Protein AF-A0A0F9FAC3-F1 (afdb_monomer)

Sequence (183 aa):
MSLHQIDKPYGNYKLRELEEFLVFSILDTACPYNMVCKAFDELKANDMTTRKGIKRFKAKEITARLRWAGYRFPTQQAERIKAFGDNPINLRIATREQLVDEVKGIGMKLASFFLRNTRGEEYAVLDVHTLRWLQEQHKFPKKVWRKMSYYDREKQFAMDAEFLGKSVMELDLQIWNDRRVGN

Nearest PDB structures (foldseek):
  1orp-assembly1_A  TM=7.790E-01  e=4.796E-04  Geobacillus stearothermophilus
  8fay-assembly2_D  TM=8.027E-01  e=1.627E-02  Homo sapiens
  3n5n-assembly1_X  TM=6.640E-01  e=7.673E-03  Homo sapiens
  7ef9-assembly1_A  TM=7.999E-01  e=8.042E-02  Mus musculus
  3n5n-assembly2_Y  TM=6.969E-01  e=3.618E-02  Homo sapiens

InterPro domains:
  IPR011257 DNA glycosylase [SSF48150] (9-143)
  IPR012092 8-oxoguanine DNA glycosylase/AP lyase Ogg [PF22175] (22-159)
  IPR023170 Helix-hairpin-helix, base-excision DNA repair, C-terminal [G3DSA:1.10.1670.10] (122-178)

Solvent-accessible surface area (backbone atoms only — not comparable to full-atom values): 10223 Å² total; per-residue (Å²): 135,81,77,54,80,83,71,48,71,50,89,81,69,51,73,66,53,50,38,34,45,50,48,45,43,55,50,66,58,101,54,60,69,71,44,36,51,45,28,45,51,53,34,47,79,66,47,49,34,34,43,78,37,25,64,78,53,57,44,70,57,49,18,50,51,22,47,73,44,66,35,92,58,24,62,68,47,17,50,29,51,44,52,51,28,75,53,85,76,55,83,91,73,58,49,57,63,53,38,34,75,70,38,68,82,33,43,69,42,40,25,24,44,49,42,26,42,59,68,70,45,82,42,55,55,66,44,78,52,50,48,49,48,54,46,63,75,67,61,56,54,71,73,58,58,72,68,52,53,70,65,57,50,40,52,52,49,44,53,53,16,53,76,69,75,39,52,37,59,57,45,49,53,48,47,44,66,71,56,59,73,87,116

Foldseek 3Di:
DDDDPLLAQDPDDDPLSLLLLLLLLLLPPPDQRVLSNLLSVLCVVQQLRHLVSVQVDDLVVQLVSSVVSVRDPSSQSSVQSNQSSPQPDDSVDQDLVNCCVRRPRDDNLSSLSSCCRHPVDQWANDDPQLLVVLCVVVVDDPVVSVPDDPVNSRVSLCVVCVVVVHGSVRVRVVSCVVPSPPD

Organism: NCBI:txid412755

Secondary structure (DSSP, 8-state):
-PPPGGGS--SS--HHHHHHHHHHHHH-SSS-HHHHHHHHHHHHHTT-SSHHHHHTS-HHHHHHHHHHTT-SSHHHHHHHHHHHHH----TTT--HHHHHHHSTT--HHHHHHHHHHHH--------HHHHHHHHHHH---HHHHHH--HHHHHHHHHHHHHHTT--HHHHHHHHHHHHSTT-

Structure (mmCIF, N/CA/C/O backbone):
data_AF-A0A0F9FAC3-F1
#
_entry.id   AF-A0A0F9FAC3-F1
#
loop_
_atom_site.group_PDB
_atom_site.id
_atom_site.type_symbol
_atom_site.label_atom_id
_atom_site.label_alt_id
_atom_site.label_comp_id
_atom_site.label_asym_id
_atom_site.label_entity_id
_atom_site.label_seq_id
_atom_site.pdbx_PDB_ins_code
_atom_site.Cartn_x
_atom_site.Cartn_y
_atom_site.Cartn_z
_atom_site.occupancy
_atom_site.B_iso_or_equiv
_atom_site.auth_seq_id
_atom_site.auth_comp_id
_atom_site.auth_asym_id
_atom_site.auth_atom_id
_atom_site.pdbx_PDB_model_num
ATOM 1 N N . MET A 1 1 ? -18.439 2.685 -8.491 1.00 56.00 1 MET A N 1
ATOM 2 C CA . MET A 1 1 ? -17.244 2.161 -9.195 1.00 56.00 1 MET A CA 1
ATOM 3 C C . MET A 1 1 ? -16.799 0.878 -8.508 1.00 56.00 1 MET A C 1
ATOM 5 O O . MET A 1 1 ? -16.633 0.897 -7.289 1.00 56.00 1 MET A O 1
ATOM 9 N N . SER A 1 2 ? -16.683 -0.228 -9.243 1.00 78.81 2 SER A N 1
ATOM 10 C CA . SER A 1 2 ? -16.200 -1.510 -8.711 1.00 78.81 2 SER A CA 1
ATOM 11 C C . SER A 1 2 ? -14.716 -1.437 -8.342 1.00 78.81 2 SER A C 1
ATOM 13 O O . SER A 1 2 ? -13.990 -0.618 -8.906 1.00 78.81 2 SER A O 1
ATOM 15 N N . LEU A 1 3 ? -14.266 -2.296 -7.423 1.00 84.12 3 LEU A N 1
ATOM 16 C CA . LEU A 1 3 ? -12.838 -2.474 -7.145 1.00 84.12 3 LEU A CA 1
ATOM 17 C C . LEU A 1 3 ? -12.093 -2.922 -8.408 1.00 84.12 3 LEU A C 1
ATOM 19 O O . LEU A 1 3 ? -12.645 -3.651 -9.245 1.00 84.12 3 LEU A O 1
ATOM 23 N N . HIS A 1 4 ? -10.841 -2.483 -8.526 1.00 89.50 4 HIS A N 1
ATOM 24 C CA . HIS A 1 4 ? -9.930 -2.936 -9.564 1.00 89.50 4 HIS A CA 1
ATOM 25 C C . HIS A 1 4 ? -9.724 -4.447 -9.469 1.00 89.50 4 HIS A C 1
ATOM 27 O O . HIS A 1 4 ? -9.771 -5.016 -8.382 1.00 89.50 4 HIS A O 1
ATOM 33 N N . GLN A 1 5 ? -9.464 -5.110 -10.598 1.00 87.62 5 GLN A N 1
ATOM 34 C CA . GLN A 1 5 ? -9.321 -6.563 -10.606 1.00 87.62 5 GLN A CA 1
ATOM 35 C C . GLN A 1 5 ? -8.197 -7.028 -9.672 1.00 87.62 5 GLN A C 1
ATOM 37 O O . GLN A 1 5 ? -8.385 -8.023 -8.9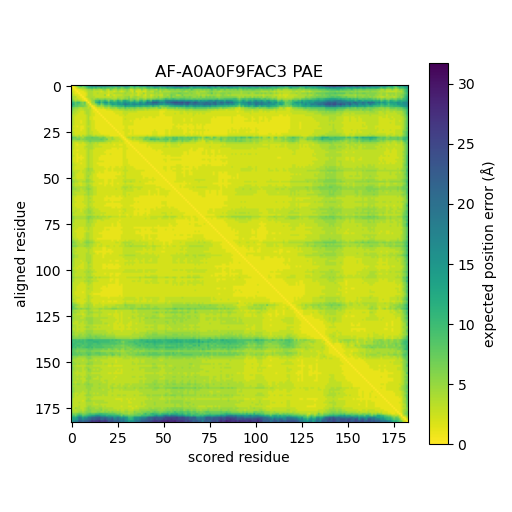97 1.00 87.62 5 GLN A O 1
ATOM 42 N N . ILE A 1 6 ? -7.075 -6.307 -9.574 1.00 88.06 6 ILE A N 1
ATOM 43 C CA . ILE A 1 6 ? -5.982 -6.685 -8.655 1.00 88.06 6 ILE A CA 1
ATOM 44 C C . ILE A 1 6 ? -6.381 -6.585 -7.176 1.00 88.06 6 ILE A C 1
ATOM 46 O O . ILE A 1 6 ? -5.873 -7.343 -6.364 1.00 88.06 6 ILE A O 1
ATOM 50 N N . ASP A 1 7 ? -7.297 -5.671 -6.851 1.00 85.69 7 ASP A N 1
ATOM 51 C CA . ASP A 1 7 ? -7.672 -5.269 -5.492 1.00 85.69 7 ASP A CA 1
ATOM 52 C C . ASP A 1 7 ? -8.863 -6.069 -4.942 1.00 85.69 7 ASP A C 1
ATOM 54 O O . ASP A 1 7 ? -9.240 -5.967 -3.777 1.00 85.69 7 ASP A O 1
ATOM 58 N N . LYS A 1 8 ? -9.470 -6.909 -5.780 1.00 81.94 8 LYS A N 1
ATOM 59 C CA . LYS A 1 8 ? -10.457 -7.874 -5.309 1.00 81.94 8 LYS A CA 1
ATOM 60 C C . LYS A 1 8 ? -9.722 -8.968 -4.524 1.00 81.94 8 LYS A C 1
ATOM 62 O O . LYS A 1 8 ? -8.778 -9.537 -5.069 1.00 81.94 8 LYS A O 1
ATOM 67 N N . PRO A 1 9 ? -10.139 -9.277 -3.287 1.00 68.94 9 PRO A N 1
ATOM 68 C CA . PRO A 1 9 ? -9.535 -10.345 -2.500 1.00 68.94 9 PRO A CA 1
ATOM 69 C C . PRO A 1 9 ? -9.784 -11.685 -3.203 1.00 68.94 9 PRO A C 1
ATOM 71 O O . PRO A 1 9 ? -10.917 -12.162 -3.268 1.00 68.94 9 PRO A O 1
ATOM 74 N N . TYR A 1 10 ? -8.737 -12.284 -3.768 1.00 62.81 10 TYR A N 1
ATOM 75 C CA . TYR A 1 10 ? -8.806 -13.625 -4.344 1.00 62.81 10 TYR A CA 1
ATOM 76 C C . TYR A 1 10 ? -8.084 -14.623 -3.440 1.00 62.81 10 TYR A C 1
ATOM 78 O O . TYR A 1 10 ? -6.946 -14.420 -3.043 1.00 62.81 10 TYR A O 1
ATOM 86 N N . GLY A 1 11 ? -8.715 -15.748 -3.118 1.00 67.00 11 GLY A N 1
ATOM 87 C CA . GLY A 1 11 ? -7.988 -16.853 -2.492 1.00 67.00 11 GLY A CA 1
ATOM 88 C C . GLY A 1 11 ? -6.953 -17.435 -3.465 1.00 67.00 11 GLY A C 1
ATOM 89 O O . GLY A 1 11 ? -7.251 -17.602 -4.645 1.00 67.00 11 GLY A O 1
ATOM 90 N N . ASN A 1 12 ? -5.766 -17.792 -2.959 1.00 76.25 12 ASN A N 1
ATOM 91 C CA . ASN A 1 12 ? -4.664 -18.470 -3.670 1.00 76.25 12 ASN A CA 1
ATOM 92 C C . ASN A 1 12 ? -3.869 -17.644 -4.705 1.00 76.25 12 ASN A C 1
ATOM 94 O O . ASN A 1 12 ? -3.704 -18.058 -5.854 1.00 76.25 12 ASN A O 1
ATOM 98 N N . TYR A 1 13 ? -3.256 -16.538 -4.271 1.00 87.56 13 TYR A N 1
ATOM 99 C CA . TYR A 1 13 ? -2.311 -15.778 -5.098 1.00 87.56 13 TYR A CA 1
ATOM 100 C C . TYR A 1 13 ? -1.050 -16.590 -5.481 1.00 87.56 13 TYR A C 1
ATOM 102 O O . TYR A 1 13 ? -0.298 -17.125 -4.645 1.00 87.56 13 TYR A O 1
ATOM 110 N N . LYS A 1 14 ? -0.745 -16.623 -6.781 1.00 93.00 14 LYS A N 1
ATOM 111 C CA . LYS A 1 14 ? 0.564 -17.024 -7.317 1.00 93.00 14 LYS A CA 1
ATOM 112 C C . LYS A 1 14 ? 1.605 -15.960 -6.970 1.00 93.00 14 LYS A C 1
ATOM 114 O O . LYS A 1 14 ? 1.280 -14.793 -6.783 1.00 93.00 14 LYS A O 1
ATOM 119 N N . LEU A 1 15 ? 2.888 -16.337 -6.954 1.00 94.31 15 LEU A N 1
ATOM 120 C CA . LEU A 1 15 ? 3.975 -15.401 -6.630 1.00 94.31 15 LEU A CA 1
ATOM 121 C C . LEU A 1 15 ? 3.944 -14.149 -7.518 1.00 94.31 15 LEU A C 1
ATOM 123 O O . LEU A 1 15 ? 4.085 -13.043 -7.016 1.00 94.31 15 LEU A O 1
ATOM 127 N N . ARG A 1 16 ? 3.686 -14.321 -8.819 1.00 95.25 16 ARG A N 1
ATOM 128 C CA . ARG A 1 16 ? 3.516 -13.205 -9.755 1.00 95.25 16 ARG A CA 1
ATOM 129 C C . ARG A 1 16 ? 2.432 -12.225 -9.299 1.00 95.25 16 ARG A C 1
ATOM 131 O O . ARG A 1 16 ? 2.635 -11.023 -9.372 1.00 95.25 16 ARG A O 1
ATOM 138 N N . GLU A 1 17 ? 1.296 -12.738 -8.847 1.00 95.12 17 GLU A N 1
ATOM 139 C CA . GLU A 1 17 ? 0.159 -11.915 -8.433 1.00 95.12 17 GLU A CA 1
ATOM 140 C C . GLU A 1 17 ? 0.448 -11.212 -7.100 1.00 95.12 17 GLU A C 1
ATOM 142 O O . GLU A 1 17 ? 0.035 -10.074 -6.925 1.00 95.12 17 GLU A O 1
ATOM 147 N N . LEU A 1 18 ? 1.229 -11.831 -6.202 1.00 96.50 18 LEU A N 1
ATOM 148 C CA . LEU A 1 18 ? 1.740 -11.171 -4.993 1.00 96.50 18 LEU A CA 1
ATOM 149 C C . LEU A 1 18 ? 2.700 -10.022 -5.327 1.00 96.50 18 LEU A C 1
ATOM 151 O O . LEU A 1 18 ? 2.604 -8.955 -4.730 1.00 96.50 18 LEU A O 1
ATOM 155 N N . GLU A 1 19 ? 3.624 -10.215 -6.273 1.00 97.88 19 GLU A N 1
ATOM 156 C CA . GLU A 1 19 ? 4.528 -9.143 -6.716 1.00 97.88 19 GLU A CA 1
ATOM 157 C C . GLU A 1 19 ? 3.746 -7.984 -7.344 1.00 97.88 19 GLU A C 1
ATOM 159 O O . GLU A 1 19 ? 3.970 -6.825 -6.996 1.00 97.88 19 GLU A O 1
ATOM 164 N N . GLU A 1 20 ? 2.784 -8.307 -8.212 1.00 97.62 20 GLU A N 1
ATOM 165 C CA . GLU A 1 20 ? 1.885 -7.330 -8.821 1.00 97.62 20 GLU A CA 1
ATOM 166 C C . GLU A 1 20 ? 1.083 -6.571 -7.752 1.00 97.62 20 GLU A C 1
ATOM 168 O O . GLU A 1 20 ? 1.040 -5.340 -7.775 1.00 97.62 20 GLU A O 1
ATOM 173 N N . PHE A 1 21 ? 0.508 -7.274 -6.773 1.00 97.25 21 PHE A N 1
ATOM 174 C CA . PHE A 1 21 ? -0.234 -6.646 -5.681 1.00 97.25 21 PHE A CA 1
ATOM 175 C C . PHE A 1 21 ? 0.668 -5.756 -4.819 1.00 97.25 21 PHE A C 1
ATOM 177 O O . PHE A 1 21 ? 0.264 -4.660 -4.447 1.00 97.25 21 PHE A O 1
ATOM 184 N N . LEU A 1 22 ? 1.915 -6.154 -4.543 1.00 97.81 22 LEU A N 1
ATOM 185 C CA . LEU A 1 22 ? 2.826 -5.306 -3.773 1.00 97.81 22 LEU A CA 1
ATOM 18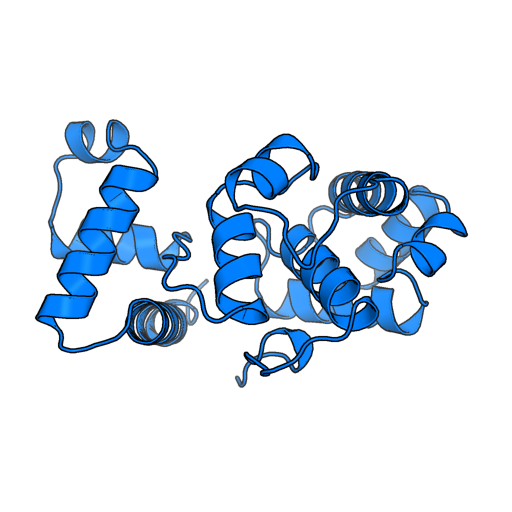6 C C . LEU A 1 22 ? 3.184 -4.019 -4.529 1.00 97.81 22 LEU A C 1
ATOM 188 O O . LEU A 1 22 ? 3.242 -2.952 -3.921 1.00 97.81 22 LEU A O 1
ATOM 192 N N . VAL A 1 23 ? 3.370 -4.084 -5.852 1.00 98.06 23 VAL A N 1
ATOM 193 C CA . VAL A 1 23 ? 3.553 -2.880 -6.680 1.00 98.06 23 VAL A CA 1
ATOM 194 C C . VAL A 1 23 ? 2.308 -1.992 -6.638 1.00 98.06 23 VAL A C 1
ATOM 196 O O . VAL A 1 23 ? 2.440 -0.774 -6.509 1.00 98.06 23 VAL A O 1
ATOM 199 N N . PHE A 1 24 ? 1.108 -2.579 -6.679 1.00 97.62 24 PHE A N 1
ATOM 200 C CA . PHE A 1 24 ? -0.141 -1.842 -6.481 1.00 97.62 24 PHE A CA 1
ATOM 201 C C . PHE A 1 24 ? -0.180 -1.149 -5.106 1.00 97.62 24 PHE A C 1
ATOM 203 O O . PHE A 1 24 ? -0.442 0.051 -5.042 1.00 97.62 24 PHE A O 1
ATOM 210 N N . SER A 1 25 ? 0.195 -1.843 -4.025 1.00 96.88 25 SER A N 1
ATOM 211 C CA . SER A 1 25 ? 0.302 -1.261 -2.680 1.00 96.88 25 SER A CA 1
ATOM 212 C C . SER A 1 25 ? 1.305 -0.106 -2.613 1.00 96.88 25 SER A C 1
ATOM 214 O O . SER A 1 25 ? 1.006 0.920 -2.011 1.00 96.88 25 SER A O 1
ATOM 216 N N . ILE A 1 26 ? 2.475 -0.215 -3.257 1.00 97.31 26 ILE A N 1
ATOM 217 C CA . ILE A 1 26 ? 3.457 0.887 -3.321 1.00 97.31 26 ILE A CA 1
ATOM 218 C C . ILE A 1 26 ? 2.831 2.127 -3.982 1.00 97.31 26 ILE A C 1
ATOM 220 O O . ILE A 1 26 ? 3.055 3.254 -3.531 1.00 97.31 26 ILE A O 1
ATOM 224 N N . LEU A 1 27 ? 2.023 1.937 -5.029 1.00 96.75 27 LEU A N 1
ATOM 225 C CA . LEU A 1 27 ? 1.331 3.022 -5.728 1.00 96.75 27 LEU A CA 1
ATOM 226 C C . LEU A 1 27 ? 0.151 3.605 -4.937 1.00 96.75 27 LEU A C 1
ATOM 228 O O . LEU A 1 27 ? -0.207 4.760 -5.177 1.00 96.75 27 LEU A O 1
ATOM 232 N N . ASP A 1 28 ? -0.414 2.883 -3.972 1.00 93.25 28 ASP A N 1
ATOM 233 C CA . ASP A 1 28 ? -1.569 3.306 -3.166 1.00 93.25 28 ASP A CA 1
ATOM 234 C C . ASP A 1 28 ? -1.205 4.308 -2.044 1.00 93.25 28 ASP A C 1
ATOM 236 O O . ASP A 1 28 ? -1.625 4.221 -0.887 1.00 93.25 28 ASP A O 1
ATOM 240 N N . THR A 1 29 ? -0.372 5.297 -2.384 1.00 85.31 29 THR A N 1
ATOM 241 C CA . THR A 1 29 ? 0.110 6.335 -1.465 1.00 85.31 29 THR A CA 1
ATOM 242 C C . THR A 1 29 ? -0.375 7.719 -1.895 1.00 85.31 29 THR A C 1
ATOM 244 O O . THR A 1 29 ? 0.089 8.262 -2.898 1.00 85.31 29 THR A O 1
ATOM 247 N N . ALA A 1 30 ? -1.265 8.323 -1.099 1.00 82.88 30 ALA A N 1
ATOM 248 C CA . ALA A 1 30 ? -1.703 9.724 -1.223 1.00 82.88 30 ALA A CA 1
ATOM 249 C C . ALA A 1 30 ? -2.171 10.148 -2.637 1.00 82.88 30 ALA A C 1
ATOM 251 O O . ALA A 1 30 ? -2.040 11.317 -3.023 1.00 82.88 30 ALA A O 1
ATOM 252 N N . CYS A 1 31 ? -2.716 9.200 -3.403 1.00 87.62 31 CYS A N 1
ATOM 253 C CA . CYS A 1 31 ? -3.271 9.403 -4.736 1.00 87.62 31 CYS A CA 1
ATOM 254 C C . CYS A 1 31 ? -4.721 8.900 -4.775 1.00 87.62 31 CYS A C 1
ATOM 256 O O . CYS A 1 31 ? -5.040 7.932 -4.085 1.00 87.62 31 CYS A O 1
ATOM 258 N N . PRO A 1 32 ? -5.600 9.514 -5.585 1.00 90.12 32 PRO A N 1
ATOM 259 C CA . PRO A 1 32 ? -6.937 8.983 -5.819 1.00 90.12 32 PRO A CA 1
ATOM 260 C C . PRO A 1 32 ? -6.893 7.559 -6.385 1.00 90.12 32 PRO A C 1
ATOM 262 O O . PRO A 1 32 ? -6.065 7.251 -7.245 1.00 90.12 32 PRO A O 1
ATOM 265 N N . TYR A 1 33 ? -7.818 6.702 -5.953 1.00 91.31 33 TYR A N 1
ATOM 266 C CA . TYR A 1 33 ? -7.841 5.282 -6.321 1.00 91.31 33 TYR A CA 1
ATOM 267 C C . TYR A 1 33 ? -7.827 5.036 -7.839 1.00 91.31 33 TYR A C 1
ATOM 269 O O . TYR A 1 33 ? -7.102 4.178 -8.337 1.00 91.31 33 TYR A O 1
ATOM 277 N N . ASN A 1 34 ? -8.575 5.830 -8.610 1.00 92.31 34 ASN A N 1
ATOM 278 C CA . ASN A 1 34 ? -8.601 5.728 -10.072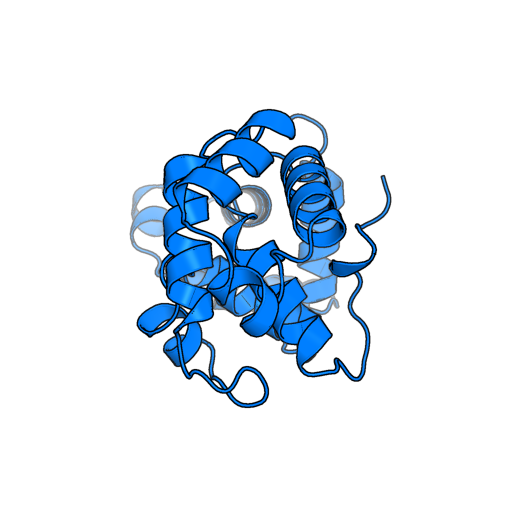 1.00 92.31 34 ASN A CA 1
ATOM 279 C C . ASN A 1 34 ? -7.237 6.037 -10.718 1.00 92.31 34 ASN A C 1
ATOM 281 O O . ASN A 1 34 ? -6.892 5.437 -11.733 1.00 92.31 34 ASN A O 1
ATOM 285 N N . MET A 1 35 ? -6.456 6.954 -10.142 1.00 94.12 35 MET A N 1
ATOM 286 C CA . MET A 1 35 ? -5.097 7.262 -10.586 1.00 94.12 35 MET A CA 1
ATOM 287 C C . MET A 1 35 ? -4.139 6.114 -10.259 1.00 94.12 35 MET A C 1
ATOM 289 O O . MET A 1 35 ? -3.306 5.770 -11.095 1.00 94.12 35 MET A O 1
ATOM 293 N N . VAL A 1 36 ? -4.284 5.495 -9.081 1.00 95.56 36 VAL A N 1
ATOM 294 C CA . VAL A 1 36 ? -3.516 4.298 -8.695 1.00 95.56 36 VAL A CA 1
ATOM 295 C C . VAL A 1 36 ? -3.772 3.159 -9.685 1.00 95.56 36 VAL A C 1
ATOM 297 O O . VAL A 1 36 ? -2.817 2.588 -10.206 1.00 95.56 36 VAL A O 1
ATOM 300 N N . CYS A 1 37 ? -5.040 2.896 -10.022 1.00 96.25 37 CYS A N 1
ATOM 301 C CA . CYS A 1 37 ? -5.420 1.866 -10.995 1.00 96.25 37 CYS A CA 1
ATOM 302 C C . CYS A 1 37 ? -4.793 2.120 -12.371 1.00 96.25 37 CYS A C 1
ATOM 304 O O . CYS A 1 37 ? -4.096 1.258 -12.892 1.00 96.25 37 CYS A O 1
ATOM 306 N N . LYS A 1 38 ? -4.953 3.335 -12.919 1.00 96.88 38 LYS A N 1
ATOM 307 C CA . LYS A 1 38 ? -4.370 3.710 -14.220 1.00 96.88 38 LYS A CA 1
ATOM 308 C C . LYS A 1 38 ? -2.852 3.545 -14.252 1.00 96.88 38 LYS A C 1
ATOM 310 O O . LYS A 1 38 ? -2.305 3.052 -15.233 1.00 96.88 38 LYS A O 1
ATOM 315 N N . ALA A 1 39 ? -2.170 3.961 -13.186 1.00 97.94 39 ALA A N 1
ATOM 316 C CA . ALA A 1 39 ? -0.723 3.826 -13.084 1.00 97.94 39 ALA A CA 1
ATOM 317 C C . ALA A 1 39 ? -0.287 2.359 -13.017 1.00 97.94 39 ALA A C 1
ATOM 319 O O . ALA A 1 39 ? 0.669 1.976 -13.687 1.00 97.94 39 ALA A O 1
ATOM 320 N N . PHE A 1 40 ? -0.994 1.537 -12.242 1.00 98.38 40 PHE A N 1
ATOM 321 C CA . PHE A 1 40 ? -0.724 0.108 -12.171 1.00 98.38 40 PHE A CA 1
ATOM 322 C C . PHE A 1 40 ? -0.942 -0.586 -13.519 1.00 98.38 40 PHE A C 1
ATOM 324 O O . PHE A 1 40 ? -0.073 -1.344 -13.947 1.00 98.38 40 PHE A O 1
ATOM 331 N N . ASP A 1 41 ? -2.046 -0.294 -14.208 1.00 98.25 41 ASP A N 1
ATOM 332 C CA . ASP A 1 41 ? -2.357 -0.879 -15.514 1.00 98.25 41 ASP A CA 1
ATOM 333 C C . ASP A 1 41 ? -1.311 -0.508 -16.567 1.00 98.25 41 ASP A C 1
ATOM 335 O O . ASP A 1 41 ? -0.847 -1.382 -17.301 1.00 98.25 41 ASP A O 1
ATOM 339 N N . GLU A 1 42 ? -0.864 0.753 -16.590 1.00 98.44 42 GLU A N 1
ATOM 340 C CA . GLU A 1 42 ? 0.224 1.192 -17.469 1.00 98.44 42 GLU A CA 1
ATOM 341 C C . GLU A 1 42 ? 1.519 0.417 -17.178 1.00 98.44 42 GLU A C 1
ATOM 343 O O . GLU A 1 42 ? 2.165 -0.086 -18.098 1.00 98.44 42 GLU A O 1
ATOM 348 N N . LEU A 1 43 ? 1.908 0.260 -15.908 1.00 98.56 43 LEU A N 1
ATOM 349 C CA . LEU A 1 43 ? 3.099 -0.525 -15.566 1.00 98.56 43 LEU A CA 1
ATOM 350 C C . LEU A 1 43 ? 2.940 -2.005 -15.929 1.00 98.56 43 LEU A C 1
ATOM 352 O O . LEU A 1 43 ? 3.883 -2.618 -16.434 1.00 98.56 43 LEU A O 1
ATOM 356 N N . LYS A 1 44 ? 1.760 -2.585 -15.698 1.00 98.19 44 LYS A N 1
ATOM 357 C CA . LYS A 1 44 ? 1.472 -3.993 -15.986 1.00 98.19 44 LYS A CA 1
ATOM 358 C C . LYS A 1 44 ? 1.512 -4.274 -17.485 1.00 98.19 44 LYS A C 1
ATOM 360 O O . LYS A 1 44 ? 2.129 -5.256 -17.894 1.00 98.19 44 LYS A O 1
ATOM 365 N N . ALA A 1 45 ? 0.932 -3.394 -18.301 1.00 98.06 45 ALA A N 1
ATOM 366 C CA . ALA A 1 45 ? 0.966 -3.484 -19.761 1.00 98.06 45 ALA A CA 1
ATOM 367 C C . ALA A 1 45 ? 2.398 -3.445 -20.325 1.00 98.06 45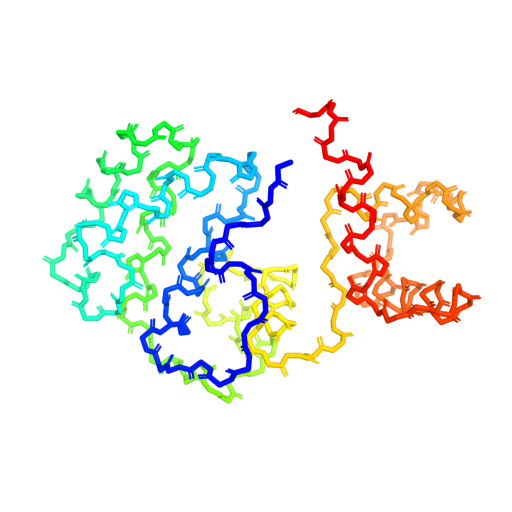 ALA A C 1
ATOM 369 O O . ALA A 1 45 ? 2.664 -4.020 -21.378 1.00 98.06 45 ALA A O 1
ATOM 370 N N . ASN A 1 46 ? 3.331 -2.821 -19.600 1.00 98.06 46 ASN A N 1
ATOM 371 C CA . ASN A 1 46 ? 4.747 -2.739 -19.958 1.00 98.06 46 ASN A CA 1
ATOM 372 C C . ASN A 1 46 ? 5.634 -3.760 -19.206 1.00 98.06 46 ASN A C 1
ATOM 374 O O . ASN A 1 46 ? 6.859 -3.649 -19.244 1.00 98.06 46 ASN A O 1
ATOM 378 N N . ASP A 1 47 ? 5.040 -4.746 -18.518 1.00 97.69 47 ASP A N 1
ATOM 379 C CA . ASP A 1 47 ? 5.743 -5.792 -17.756 1.00 97.69 47 ASP A CA 1
ATOM 380 C C . ASP A 1 47 ? 6.733 -5.212 -16.716 1.00 97.69 47 ASP A C 1
ATOM 382 O O . ASP A 1 47 ? 7.881 -5.648 -16.581 1.00 97.69 47 ASP A O 1
ATOM 386 N N . MET A 1 48 ? 6.276 -4.180 -15.992 1.00 98.31 48 MET A N 1
ATOM 387 C CA . MET A 1 48 ? 7.009 -3.450 -14.943 1.00 98.31 48 MET A CA 1
ATOM 388 C C . MET A 1 48 ? 6.449 -3.692 -13.528 1.00 98.31 48 MET A C 1
ATOM 390 O O . MET A 1 48 ? 6.706 -2.906 -12.619 1.00 98.31 48 MET A O 1
ATOM 394 N N . THR A 1 49 ? 5.676 -4.761 -13.326 1.00 98.12 49 THR A N 1
ATOM 395 C CA . THR A 1 49 ? 4.997 -5.068 -12.048 1.00 98.12 49 THR A CA 1
ATOM 396 C C . THR A 1 49 ? 5.486 -6.346 -11.363 1.00 98.12 49 THR A C 1
ATOM 398 O O . THR A 1 49 ? 5.050 -6.654 -10.261 1.00 98.12 49 THR A O 1
ATOM 401 N N . THR A 1 50 ? 6.403 -7.086 -11.989 1.00 98.19 50 THR A N 1
ATOM 402 C CA . THR A 1 50 ? 7.055 -8.274 -11.409 1.00 98.19 50 THR A CA 1
ATOM 403 C C . THR A 1 50 ? 8.519 -7.973 -11.123 1.00 98.19 50 THR A C 1
ATOM 405 O O . THR A 1 50 ? 9.115 -7.140 -11.810 1.00 98.19 50 THR A O 1
ATOM 408 N N . ARG A 1 51 ? 9.154 -8.667 -10.172 1.00 98.12 51 ARG A N 1
ATOM 409 C CA . ARG A 1 51 ? 10.587 -8.452 -9.879 1.00 98.12 51 ARG A CA 1
ATOM 410 C C . ARG A 1 51 ? 11.446 -8.661 -11.120 1.00 98.12 51 ARG A C 1
ATOM 412 O O . ARG A 1 51 ? 12.287 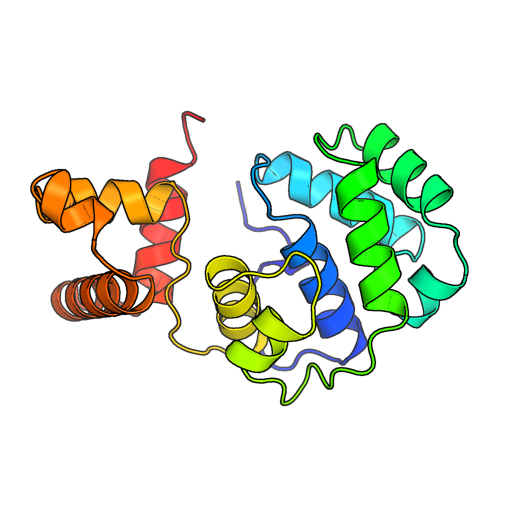-7.826 -11.451 1.00 98.12 51 ARG A O 1
ATOM 419 N N . LYS A 1 52 ? 11.183 -9.747 -11.857 1.00 97.38 52 LYS A N 1
ATOM 420 C CA . LYS A 1 52 ? 11.850 -10.045 -13.134 1.00 97.38 52 LYS A CA 1
ATOM 421 C C . LYS A 1 52 ? 11.656 -8.909 -14.141 1.00 97.38 52 LYS A C 1
ATOM 423 O O . LYS A 1 52 ? 12.617 -8.510 -14.795 1.00 97.38 52 LYS A O 1
ATOM 428 N N . GLY A 1 53 ? 10.435 -8.390 -14.246 1.00 97.44 53 GLY A N 1
ATOM 429 C CA . GLY A 1 53 ? 10.092 -7.289 -15.134 1.00 97.44 53 GLY A CA 1
ATOM 430 C C . GLY A 1 53 ? 10.832 -6.000 -14.786 1.00 97.44 53 GLY A C 1
ATOM 431 O O . GLY A 1 53 ? 11.568 -5.466 -15.617 1.00 97.44 53 GLY A O 1
ATOM 432 N N . ILE A 1 54 ? 10.716 -5.566 -13.529 1.00 98.31 54 ILE A N 1
ATOM 433 C CA . ILE A 1 54 ? 11.322 -4.352 -12.964 1.00 98.31 54 ILE A CA 1
ATOM 434 C C . ILE A 1 54 ? 12.845 -4.330 -13.151 1.00 98.31 54 ILE A C 1
ATOM 436 O O . ILE A 1 54 ? 13.421 -3.282 -13.458 1.00 98.31 54 ILE A O 1
ATOM 440 N N . LYS A 1 55 ? 13.532 -5.471 -12.991 1.00 97.75 55 LYS A N 1
ATOM 441 C CA . LYS A 1 55 ? 14.998 -5.549 -13.128 1.00 97.75 55 LYS A CA 1
ATOM 442 C C . LYS A 1 55 ? 15.511 -5.113 -14.501 1.00 97.75 55 LYS A C 1
ATOM 444 O O . LYS A 1 55 ? 16.587 -4.524 -14.564 1.00 97.75 55 LYS A O 1
ATOM 449 N N . ARG A 1 56 ? 14.732 -5.322 -15.567 1.00 97.81 56 ARG A N 1
ATOM 450 C CA . ARG A 1 56 ? 15.122 -4.988 -16.950 1.00 97.81 56 ARG A CA 1
ATOM 451 C C . ARG A 1 56 ? 15.123 -3.490 -17.249 1.00 97.81 56 ARG A C 1
ATOM 453 O O . ARG A 1 56 ? 15.750 -3.078 -18.216 1.00 97.81 56 ARG A O 1
ATOM 460 N N . PHE A 1 57 ? 14.440 -2.687 -16.435 1.00 97.38 57 PHE A N 1
ATOM 461 C CA . PHE A 1 57 ? 14.250 -1.261 -16.687 1.00 97.38 57 PHE A CA 1
ATOM 462 C C . PHE A 1 57 ? 14.973 -0.406 -15.650 1.00 97.38 57 PHE A C 1
ATOM 464 O O . PHE A 1 57 ? 15.114 -0.778 -14.481 1.00 97.38 57 PHE A O 1
ATOM 471 N N . LYS A 1 58 ? 15.421 0.778 -16.060 1.00 97.75 58 LYS A N 1
ATOM 472 C CA . LYS A 1 58 ? 15.940 1.813 -15.161 1.00 97.75 58 LYS A CA 1
ATOM 473 C C . LYS A 1 58 ? 14.773 2.555 -14.503 1.00 97.75 58 LYS A C 1
ATOM 475 O O . LYS A 1 58 ? 13.707 2.709 -15.097 1.00 97.75 58 LYS A O 1
ATOM 480 N N . ALA A 1 59 ? 14.988 3.114 -13.311 1.00 97.69 59 ALA A N 1
ATOM 481 C CA . ALA A 1 59 ? 13.956 3.882 -12.604 1.00 97.69 59 ALA A CA 1
ATOM 482 C C . ALA A 1 59 ? 13.402 5.059 -13.438 1.00 97.69 59 ALA A C 1
ATOM 484 O O . ALA A 1 59 ? 12.210 5.360 -13.380 1.00 97.69 59 ALA A O 1
ATOM 485 N N . LYS A 1 60 ? 14.224 5.675 -14.302 1.00 98.19 60 LYS A N 1
ATOM 486 C CA . LYS A 1 60 ? 13.779 6.728 -15.235 1.00 98.19 60 LYS A CA 1
ATOM 487 C C . LYS A 1 60 ? 12.728 6.256 -16.251 1.00 98.19 60 LYS A C 1
ATOM 489 O O . LYS A 1 60 ? 11.882 7.047 -16.653 1.00 98.19 60 LYS A O 1
ATOM 494 N N . GLU A 1 61 ? 12.761 4.986 -16.652 1.00 98.56 61 GLU A N 1
ATOM 495 C CA . GLU A 1 61 ? 11.802 4.410 -17.605 1.00 98.56 61 GLU A CA 1
ATOM 496 C C . GLU A 1 61 ? 10.464 4.142 -16.911 1.00 98.56 61 GLU A C 1
ATOM 498 O O . GLU A 1 61 ? 9.420 4.542 -17.420 1.00 98.56 61 GLU A O 1
ATOM 503 N N . ILE A 1 62 ? 10.500 3.594 -15.691 1.00 98.56 62 ILE A N 1
ATOM 504 C CA . ILE A 1 62 ? 9.311 3.452 -14.832 1.00 98.56 62 ILE A CA 1
ATOM 505 C C . ILE A 1 62 ? 8.704 4.837 -14.540 1.00 98.56 62 ILE A C 1
ATOM 507 O O . ILE A 1 62 ? 7.494 5.026 -14.640 1.00 98.56 62 ILE A O 1
ATOM 511 N N . THR A 1 63 ? 9.543 5.842 -14.263 1.00 98.75 63 THR A N 1
ATOM 512 C CA . THR A 1 63 ? 9.111 7.236 -14.051 1.00 98.75 63 THR A CA 1
ATOM 513 C C . THR A 1 63 ? 8.358 7.786 -15.262 1.00 98.75 63 THR A C 1
ATOM 515 O O . THR A 1 63 ? 7.335 8.447 -15.093 1.00 98.75 63 THR A O 1
ATOM 518 N N . ALA A 1 64 ? 8.847 7.530 -16.480 1.00 98.62 64 ALA A N 1
ATOM 519 C CA . ALA A 1 64 ? 8.200 7.987 -17.707 1.00 98.62 64 ALA A CA 1
ATOM 520 C C . ALA A 1 64 ? 6.801 7.372 -17.871 1.00 98.62 64 ALA A C 1
ATOM 522 O O . ALA A 1 64 ? 5.857 8.093 -18.187 1.00 98.62 64 ALA A O 1
ATOM 523 N N . ARG A 1 65 ? 6.649 6.076 -17.567 1.00 98.56 65 ARG A N 1
ATOM 524 C CA . ARG A 1 65 ? 5.353 5.379 -17.588 1.00 98.56 65 ARG A CA 1
ATOM 525 C C . ARG A 1 65 ? 4.381 5.923 -16.545 1.00 98.56 65 ARG A C 1
ATOM 527 O O . ARG A 1 65 ? 3.239 6.231 -16.865 1.00 98.56 65 ARG A O 1
ATOM 534 N N . LEU A 1 66 ? 4.850 6.156 -15.321 1.00 98.31 66 LEU A N 1
ATOM 535 C CA . LEU A 1 66 ? 4.027 6.770 -14.276 1.00 98.31 66 LEU A CA 1
ATOM 536 C C . LEU A 1 66 ? 3.589 8.199 -14.639 1.00 98.31 66 LEU A C 1
ATOM 538 O O . LEU A 1 66 ? 2.442 8.564 -14.393 1.00 98.31 66 LEU A O 1
ATOM 542 N N .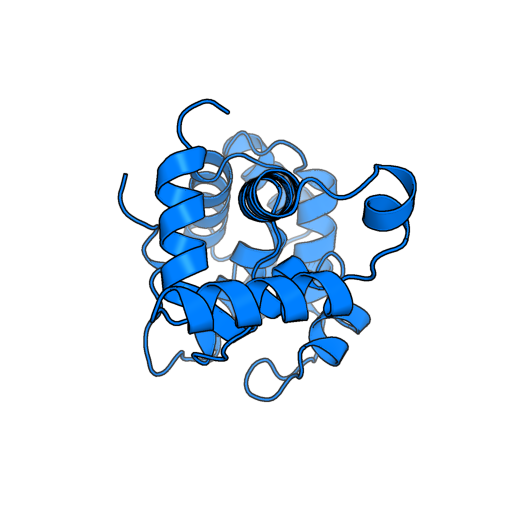 ARG A 1 67 ? 4.466 9.001 -15.261 1.00 98.19 67 ARG A N 1
ATOM 543 C CA . ARG A 1 67 ? 4.107 10.337 -15.776 1.00 98.19 67 ARG A CA 1
ATOM 544 C C . ARG A 1 67 ? 3.058 10.260 -16.875 1.00 98.19 67 ARG A C 1
ATOM 546 O O . ARG A 1 67 ? 2.115 11.042 -16.849 1.00 98.19 67 ARG A O 1
ATOM 553 N N . TRP A 1 68 ? 3.217 9.322 -17.806 1.00 97.50 68 TRP A N 1
ATOM 554 C CA . TRP A 1 68 ? 2.255 9.091 -18.882 1.00 97.50 68 TRP A CA 1
ATOM 555 C C . TRP A 1 68 ? 0.861 8.760 -18.337 1.00 97.50 68 TRP A C 1
ATOM 557 O O . TRP A 1 68 ? -0.130 9.330 -18.783 1.00 97.50 68 TRP A O 1
ATOM 567 N N . ALA A 1 69 ? 0.791 7.936 -17.289 1.00 97.25 69 ALA A N 1
ATOM 568 C CA . ALA A 1 69 ? -0.453 7.618 -16.589 1.00 97.25 69 ALA A CA 1
ATOM 569 C C . ALA A 1 69 ? -1.019 8.773 -15.729 1.00 97.25 69 ALA A C 1
ATOM 571 O O . ALA A 1 69 ? -2.057 8.610 -15.085 1.00 97.25 69 ALA A O 1
ATOM 572 N N . GLY A 1 70 ? -0.351 9.933 -15.683 1.00 96.19 70 GLY A N 1
ATOM 573 C CA . GLY A 1 70 ? -0.761 11.090 -14.883 1.00 96.19 70 GLY A CA 1
ATOM 574 C C . GLY A 1 70 ? -0.548 10.917 -13.377 1.00 96.19 70 GLY A C 1
ATOM 575 O O . GLY A 1 70 ? -1.200 11.593 -12.584 1.00 96.19 70 GLY A O 1
ATOM 576 N N . TYR A 1 71 ? 0.332 10.004 -12.959 1.00 96.69 71 TYR A N 1
ATOM 577 C CA . TYR A 1 71 ? 0.569 9.719 -11.548 1.00 96.69 71 TYR A CA 1
ATOM 578 C C . TYR A 1 71 ? 1.290 10.882 -10.845 1.00 96.69 71 TYR A C 1
ATOM 580 O O . TYR A 1 71 ? 2.253 11.441 -11.371 1.00 96.69 71 TYR A O 1
ATOM 588 N N . ARG A 1 72 ? 0.854 11.228 -9.625 1.00 94.06 72 ARG A N 1
ATOM 589 C CA . ARG A 1 72 ? 1.289 12.439 -8.900 1.00 94.06 72 ARG A CA 1
ATOM 590 C C . ARG A 1 72 ? 2.755 12.424 -8.457 1.00 94.06 72 ARG A C 1
ATOM 592 O O . ARG A 1 72 ? 3.409 13.464 -8.476 1.00 94.06 72 ARG A O 1
ATOM 599 N N . PHE A 1 73 ? 3.279 11.263 -8.057 1.00 95.38 73 PHE A N 1
ATOM 600 C CA . PHE A 1 73 ? 4.630 11.124 -7.486 1.00 95.38 73 PHE A CA 1
ATOM 601 C C . PHE A 1 73 ? 5.513 10.145 -8.280 1.00 95.38 73 PHE A C 1
ATOM 603 O O . PHE A 1 73 ? 6.007 9.160 -7.727 1.00 95.38 73 PHE A O 1
ATOM 610 N N . PRO A 1 74 ? 5.724 10.381 -9.586 1.00 97.31 74 PRO A N 1
ATOM 611 C CA . PRO A 1 74 ? 6.245 9.362 -10.491 1.00 97.31 74 PRO A CA 1
ATOM 612 C C . PRO A 1 74 ? 7.691 8.978 -10.164 1.00 97.31 74 PRO A C 1
ATOM 614 O O . PRO A 1 74 ? 8.007 7.796 -10.100 1.00 97.31 74 PRO A O 1
ATOM 617 N N . THR A 1 75 ? 8.560 9.955 -9.886 1.00 97.94 75 THR A N 1
ATOM 618 C CA . THR A 1 75 ? 9.974 9.687 -9.584 1.00 97.94 75 THR A CA 1
ATOM 619 C C . THR A 1 75 ? 10.128 8.915 -8.274 1.00 97.94 75 THR A C 1
ATOM 621 O O . THR A 1 75 ? 10.808 7.896 -8.232 1.00 97.94 75 THR A O 1
ATOM 624 N N . GLN A 1 76 ? 9.463 9.359 -7.200 1.00 97.31 76 GLN A N 1
ATOM 625 C CA . GLN A 1 76 ? 9.587 8.715 -5.888 1.00 97.31 76 GLN A CA 1
ATOM 626 C C . GLN A 1 76 ? 9.074 7.268 -5.912 1.00 97.31 76 GLN A C 1
ATOM 628 O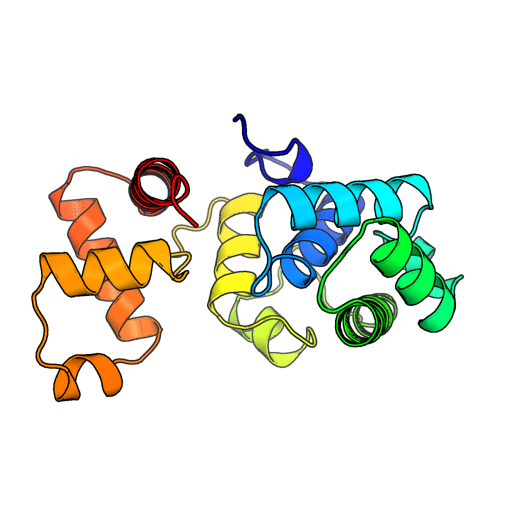 O . GLN A 1 76 ? 9.720 6.389 -5.341 1.00 97.31 76 GLN A O 1
ATOM 633 N N . GLN A 1 77 ? 7.940 7.010 -6.574 1.00 97.12 77 GLN A N 1
ATOM 634 C CA . GLN A 1 77 ? 7.415 5.648 -6.663 1.00 97.12 77 GLN A CA 1
ATOM 635 C C . GLN A 1 77 ? 8.228 4.764 -7.601 1.00 97.12 77 GLN A C 1
ATOM 637 O O . GLN A 1 77 ? 8.427 3.597 -7.284 1.00 97.12 77 GLN A O 1
ATOM 642 N N . ALA A 1 78 ? 8.768 5.301 -8.697 1.00 98.19 78 ALA A N 1
ATOM 643 C CA . ALA A 1 78 ? 9.663 4.538 -9.558 1.00 98.19 78 ALA A CA 1
ATOM 644 C C . ALA A 1 78 ? 10.901 4.030 -8.801 1.00 98.19 78 ALA A C 1
ATOM 646 O O . ALA A 1 78 ? 11.271 2.871 -8.962 1.00 98.19 78 ALA A O 1
ATOM 647 N N . GLU A 1 79 ? 11.498 4.852 -7.932 1.00 98.31 79 GLU A N 1
ATOM 648 C CA . GLU A 1 79 ? 12.627 4.436 -7.086 1.00 98.31 79 GLU A CA 1
ATOM 649 C C . GLU A 1 79 ? 12.243 3.336 -6.085 1.00 98.31 79 GLU A C 1
ATOM 651 O O . GLU A 1 79 ? 13.011 2.407 -5.846 1.00 98.31 79 GLU A O 1
ATOM 656 N N . ARG A 1 80 ? 11.041 3.408 -5.502 1.00 98.12 80 ARG A N 1
ATOM 657 C CA . ARG A 1 80 ? 10.530 2.382 -4.573 1.00 98.12 80 ARG A CA 1
ATOM 658 C C . ARG A 1 80 ? 10.235 1.064 -5.280 1.00 98.12 80 ARG A C 1
ATOM 660 O O . ARG A 1 80 ? 10.670 0.016 -4.816 1.00 98.12 80 ARG A O 1
ATOM 667 N N . ILE A 1 81 ? 9.564 1.123 -6.429 1.00 98.31 81 ILE A N 1
ATOM 668 C CA . ILE A 1 81 ? 9.303 -0.043 -7.280 1.00 98.31 81 ILE A CA 1
ATOM 669 C C . ILE A 1 81 ? 10.629 -0.659 -7.727 1.00 98.31 81 ILE A C 1
ATOM 671 O O . ILE A 1 81 ? 10.796 -1.874 -7.647 1.00 98.31 81 ILE A O 1
ATOM 675 N N . LYS A 1 82 ? 11.606 0.163 -8.133 1.00 98.25 82 LYS A N 1
ATOM 676 C CA . LYS A 1 82 ? 12.927 -0.331 -8.524 1.00 98.25 82 LYS A CA 1
ATOM 677 C C . LYS A 1 82 ? 13.635 -1.034 -7.366 1.00 98.25 82 LYS A C 1
ATOM 679 O O . LYS A 1 82 ? 14.126 -2.139 -7.570 1.00 98.25 82 LYS A O 1
ATOM 684 N N . ALA A 1 83 ? 13.614 -0.449 -6.167 1.00 98.12 83 ALA A N 1
ATOM 685 C CA . ALA A 1 83 ? 14.159 -1.075 -4.964 1.00 98.12 83 ALA A CA 1
ATOM 686 C C . ALA A 1 83 ? 13.475 -2.415 -4.641 1.00 98.12 83 ALA A C 1
ATOM 688 O O . ALA A 1 83 ? 14.149 -3.378 -4.286 1.00 98.12 83 ALA A O 1
ATOM 689 N N . PHE A 1 84 ? 12.153 -2.515 -4.820 1.00 98.25 84 PHE A N 1
ATOM 690 C CA . PHE A 1 84 ? 11.432 -3.778 -4.653 1.00 98.25 84 PHE A CA 1
ATOM 691 C C . PHE A 1 84 ? 11.869 -4.854 -5.662 1.00 98.25 84 PHE A C 1
ATOM 693 O O . PHE A 1 84 ? 11.947 -6.029 -5.303 1.00 98.25 84 PHE A O 1
ATOM 700 N N . GLY A 1 85 ? 12.203 -4.466 -6.897 1.00 97.56 85 GLY A N 1
ATOM 701 C CA . GLY A 1 85 ? 12.695 -5.390 -7.921 1.00 97.56 85 GLY A CA 1
ATOM 702 C C . GLY A 1 85 ? 13.887 -6.233 -7.458 1.00 97.56 85 GLY A C 1
ATOM 703 O O . GLY A 1 85 ? 13.956 -7.415 -7.791 1.00 97.56 85 GLY A O 1
ATOM 704 N N . ASP A 1 86 ? 14.780 -5.650 -6.656 1.00 95.75 86 ASP A N 1
ATOM 705 C CA . ASP A 1 86 ? 15.981 -6.303 -6.121 1.00 95.75 86 ASP A CA 1
ATOM 706 C C . ASP A 1 86 ? 15.823 -6.822 -4.681 1.00 95.75 86 ASP A C 1
ATOM 708 O O . ASP A 1 86 ? 16.703 -7.519 -4.179 1.00 95.75 86 ASP A O 1
ATOM 712 N N . ASN A 1 87 ? 14.695 -6.542 -4.027 1.00 97.12 87 ASN A N 1
ATOM 713 C CA . ASN A 1 87 ? 14.436 -6.962 -2.655 1.00 97.12 87 ASN A CA 1
ATOM 714 C C . ASN A 1 87 ? 14.154 -8.488 -2.578 1.00 97.12 87 ASN A C 1
ATOM 716 O O . ASN A 1 87 ? 13.282 -8.973 -3.306 1.00 97.12 87 ASN A O 1
ATOM 720 N N . PRO A 1 88 ? 14.833 -9.255 -1.696 1.00 96.50 88 PRO A N 1
ATOM 721 C CA . PRO A 1 88 ? 14.698 -10.711 -1.604 1.00 96.50 88 PRO A CA 1
ATOM 722 C C . PRO A 1 88 ? 13.512 -11.210 -0.756 1.00 96.50 88 PRO A C 1
ATOM 724 O O . PRO A 1 88 ? 13.342 -12.424 -0.643 1.00 96.50 88 PRO A O 1
ATOM 727 N N . ILE A 1 89 ? 12.689 -10.327 -0.174 1.00 97.81 89 ILE A N 1
ATOM 728 C CA . ILE A 1 89 ? 11.625 -10.691 0.774 1.00 97.81 89 ILE A CA 1
ATOM 729 C C . ILE A 1 89 ? 10.714 -11.795 0.220 1.00 97.81 89 ILE A C 1
ATOM 731 O O . ILE A 1 89 ? 10.304 -11.777 -0.950 1.00 97.81 89 ILE A O 1
ATOM 735 N N . ASN A 1 90 ? 10.366 -12.769 1.059 1.00 97.25 90 ASN A N 1
ATOM 736 C CA . ASN A 1 90 ? 9.445 -13.830 0.675 1.00 97.25 90 ASN A CA 1
ATOM 737 C C . ASN A 1 90 ? 7.995 -13.403 0.934 1.00 97.25 90 ASN A C 1
ATOM 739 O O . ASN A 1 90 ? 7.459 -13.599 2.023 1.00 97.25 90 ASN A O 1
ATOM 743 N N . LEU A 1 91 ? 7.332 -12.875 -0.098 1.00 96.75 91 LEU A N 1
ATOM 744 C CA . LEU A 1 91 ? 5.959 -12.359 -0.010 1.00 96.75 91 LEU A CA 1
ATOM 745 C C . LEU A 1 91 ? 4.910 -13.388 0.430 1.00 96.75 91 LEU A C 1
ATOM 747 O O . LEU A 1 91 ? 3.813 -12.992 0.817 1.00 96.75 91 LEU A O 1
ATOM 751 N N . ARG A 1 92 ? 5.213 -14.693 0.392 1.00 94.81 92 ARG A N 1
ATOM 752 C CA . ARG A 1 92 ? 4.282 -15.733 0.861 1.00 94.81 92 ARG A CA 1
ATOM 753 C C . ARG A 1 92 ? 4.210 -15.836 2.379 1.00 94.81 92 ARG A C 1
ATOM 755 O O . ARG A 1 92 ? 3.169 -16.227 2.886 1.00 94.81 92 ARG A O 1
ATOM 762 N N . ILE A 1 93 ? 5.301 -15.514 3.068 1.00 95.69 93 ILE A N 1
ATOM 763 C CA . ILE A 1 93 ? 5.437 -15.715 4.519 1.00 95.69 93 ILE A CA 1
ATOM 764 C C . ILE A 1 93 ? 5.814 -14.440 5.271 1.00 95.69 93 ILE A C 1
ATOM 766 O O . ILE A 1 93 ? 5.793 -14.444 6.493 1.00 95.69 93 ILE A O 1
ATOM 770 N N . ALA A 1 94 ? 6.160 -13.362 4.558 1.00 97.38 94 ALA A N 1
ATOM 771 C CA . ALA A 1 94 ? 6.537 -12.088 5.157 1.00 97.38 94 ALA A CA 1
ATOM 772 C C . ALA A 1 94 ? 5.486 -11.616 6.164 1.00 97.38 94 ALA A C 1
ATOM 774 O O . ALA A 1 94 ? 4.296 -11.613 5.832 1.00 97.38 94 ALA A O 1
ATOM 775 N N . THR A 1 95 ? 5.919 -11.213 7.354 1.00 97.56 95 THR A N 1
ATOM 776 C CA . THR A 1 95 ? 5.039 -10.582 8.343 1.00 97.56 95 THR A CA 1
ATOM 777 C C . THR A 1 95 ? 4.788 -9.117 7.992 1.00 97.56 95 THR A C 1
ATOM 779 O O . THR A 1 95 ? 5.426 -8.544 7.101 1.00 97.56 95 THR A O 1
ATOM 782 N N . ARG A 1 96 ? 3.852 -8.486 8.707 1.00 97.50 96 ARG A N 1
ATOM 783 C CA . ARG A 1 96 ? 3.558 -7.061 8.544 1.00 97.50 96 ARG A CA 1
ATOM 784 C C . ARG A 1 96 ? 4.782 -6.200 8.839 1.00 97.50 96 ARG A C 1
ATOM 786 O O . ARG A 1 96 ? 5.074 -5.280 8.084 1.00 97.50 96 ARG A O 1
ATOM 793 N N . GLU A 1 97 ? 5.512 -6.534 9.893 1.00 97.94 97 GLU A N 1
ATOM 794 C CA . GLU A 1 97 ? 6.712 -5.831 10.344 1.00 97.94 97 GLU A CA 1
ATOM 795 C C . GLU A 1 97 ? 7.834 -5.971 9.312 1.00 97.94 97 GLU A C 1
ATOM 797 O O . GLU A 1 97 ? 8.404 -4.967 8.899 1.00 97.94 97 GLU A O 1
ATOM 802 N N . GLN A 1 98 ? 8.061 -7.179 8.778 1.00 98.31 98 GLN A N 1
ATOM 803 C CA . GLN A 1 98 ? 9.041 -7.390 7.705 1.00 98.31 98 GLN A CA 1
ATOM 804 C C . GLN A 1 98 ? 8.706 -6.580 6.448 1.00 98.31 98 GLN A C 1
ATOM 806 O O . GLN A 1 98 ? 9.592 -5.996 5.830 1.00 98.31 98 GLN A O 1
ATOM 811 N N . LEU A 1 99 ? 7.426 -6.501 6.064 1.00 98.38 99 LEU A N 1
ATOM 812 C CA . LEU A 1 99 ? 7.011 -5.666 4.933 1.00 98.38 99 LEU A CA 1
ATOM 813 C C . LEU A 1 99 ? 7.308 -4.181 5.179 1.00 98.38 99 LEU A C 1
ATOM 815 O O . LEU A 1 99 ? 7.742 -3.498 4.254 1.00 98.38 99 LEU A O 1
ATOM 819 N N . VAL A 1 100 ? 7.080 -3.690 6.399 1.00 98.12 100 VAL A N 1
ATOM 820 C CA . VAL A 1 100 ? 7.350 -2.294 6.778 1.00 98.12 100 VAL A CA 1
ATOM 821 C C . VAL A 1 100 ? 8.848 -1.992 6.791 1.00 98.12 100 VAL A C 1
ATOM 823 O O . VAL A 1 100 ? 9.265 -0.956 6.271 1.00 98.12 100 VAL A O 1
ATOM 826 N N . ASP A 1 101 ? 9.654 -2.892 7.348 1.00 98.06 101 ASP A N 1
ATOM 827 C CA . ASP A 1 101 ? 11.086 -2.666 7.537 1.00 98.06 101 ASP A CA 1
ATOM 828 C C . ASP A 1 101 ? 11.884 -2.867 6.241 1.00 98.06 101 ASP A C 1
ATOM 830 O O . ASP A 1 101 ? 12.835 -2.132 5.964 1.00 98.06 101 ASP A O 1
ATOM 834 N N . GLU A 1 102 ? 11.495 -3.839 5.413 1.00 97.81 102 GLU A N 1
ATOM 835 C CA . GLU A 1 102 ? 12.281 -4.240 4.245 1.00 97.81 102 GLU A CA 1
ATOM 836 C C . GLU A 1 102 ? 11.800 -3.580 2.942 1.00 97.81 102 GLU A C 1
ATOM 838 O O . GLU A 1 102 ? 12.605 -3.347 2.032 1.00 97.81 102 GLU A O 1
ATOM 843 N N . VAL A 1 103 ? 10.506 -3.261 2.799 1.00 97.94 103 VAL A N 1
ATOM 844 C CA . VAL A 1 103 ? 9.954 -2.748 1.533 1.00 97.94 103 VAL A CA 1
ATOM 845 C C . VAL A 1 103 ? 9.828 -1.227 1.560 1.00 97.94 103 VAL A C 1
ATOM 847 O O . VAL A 1 103 ? 8.905 -0.640 2.123 1.00 97.94 103 VAL A O 1
ATOM 850 N N . LYS A 1 104 ? 10.741 -0.552 0.855 1.00 97.06 104 LYS A N 1
ATOM 851 C CA . LYS A 1 104 ? 10.784 0.914 0.785 1.00 97.06 104 LYS A CA 1
ATOM 852 C C . LYS A 1 104 ? 9.442 1.512 0.342 1.00 97.06 104 LYS A C 1
ATOM 854 O O . LYS A 1 104 ? 8.999 1.314 -0.786 1.00 97.06 104 LYS A O 1
ATOM 859 N N . GLY A 1 105 ? 8.865 2.356 1.196 1.00 94.00 105 GLY A N 1
ATOM 860 C CA . GLY A 1 105 ? 7.604 3.052 0.926 1.00 94.00 105 GLY A CA 1
ATOM 861 C C . GLY A 1 105 ? 6.356 2.330 1.430 1.00 94.00 105 GLY A C 1
ATOM 862 O O . GLY A 1 105 ? 5.279 2.914 1.356 1.00 94.00 105 GLY A O 1
ATOM 863 N N . ILE A 1 106 ? 6.493 1.124 1.983 1.00 97.25 106 ILE A N 1
ATOM 864 C CA . ILE A 1 106 ? 5.420 0.425 2.683 1.00 97.25 106 ILE A CA 1
ATOM 865 C C . ILE A 1 106 ? 5.482 0.795 4.167 1.00 97.25 106 ILE A C 1
ATOM 867 O O . ILE A 1 106 ? 6.475 0.567 4.841 1.00 97.25 106 ILE A O 1
ATOM 871 N N . GLY A 1 107 ? 4.412 1.407 4.672 1.00 96.75 107 GLY A N 1
ATOM 872 C CA . GLY A 1 107 ? 4.183 1.586 6.108 1.00 96.75 107 GLY A CA 1
ATOM 873 C C . GLY A 1 107 ? 3.060 0.674 6.601 1.00 96.75 107 GLY A C 1
ATOM 874 O O . GLY A 1 107 ? 2.473 -0.062 5.808 1.00 96.75 107 GLY A O 1
ATOM 875 N N . MET A 1 108 ? 2.699 0.784 7.885 1.00 96.62 108 MET A N 1
ATOM 876 C CA . MET A 1 108 ? 1.677 -0.063 8.528 1.00 96.62 108 MET A CA 1
ATOM 877 C C . MET A 1 108 ? 0.388 -0.197 7.705 1.00 96.62 108 MET A C 1
ATOM 879 O O . MET A 1 108 ? -0.054 -1.310 7.451 1.00 96.62 108 MET A O 1
ATOM 883 N N . LYS A 1 109 ? -0.160 0.916 7.193 1.00 95.81 109 LYS A N 1
ATOM 884 C CA . LYS A 1 109 ? -1.380 0.904 6.366 1.00 95.81 109 LYS A CA 1
ATOM 885 C C . LYS A 1 109 ? -1.237 0.050 5.104 1.00 95.81 109 LYS A C 1
ATOM 887 O O . LYS A 1 109 ? -2.147 -0.699 4.771 1.00 95.81 109 LYS A O 1
ATOM 892 N N . LEU A 1 110 ? -0.112 0.161 4.396 1.00 96.94 110 LEU A N 1
ATOM 893 C CA . LEU A 1 110 ? 0.100 -0.550 3.130 1.00 96.94 110 LEU A CA 1
ATOM 894 C C . LEU A 1 110 ? 0.501 -2.012 3.343 1.00 96.94 110 LEU A C 1
ATOM 896 O O . LEU A 1 110 ? 0.140 -2.857 2.528 1.00 96.94 110 LEU A O 1
ATOM 900 N N . ALA A 1 111 ? 1.191 -2.318 4.444 1.00 97.56 111 ALA A N 1
ATOM 901 C CA . ALA A 1 111 ? 1.477 -3.690 4.844 1.00 97.56 111 ALA A CA 1
ATOM 902 C C . ALA A 1 111 ? 0.195 -4.415 5.291 1.00 97.56 111 ALA A C 1
ATOM 904 O O . ALA A 1 111 ? -0.081 -5.506 4.799 1.00 97.56 111 ALA A O 1
ATOM 905 N N . SER A 1 112 ? -0.636 -3.774 6.127 1.00 96.00 112 SER A N 1
ATOM 906 C CA . SER A 1 112 ? -1.977 -4.265 6.479 1.00 96.00 112 SER A CA 1
ATOM 907 C C . SER A 1 112 ? -2.832 -4.483 5.231 1.00 96.00 112 SER A C 1
ATOM 909 O O . SER A 1 112 ? -3.429 -5.540 5.083 1.00 96.00 112 SER A O 1
ATOM 911 N N . PHE A 1 113 ? -2.840 -3.523 4.299 1.00 94.88 113 PHE A N 1
ATOM 912 C CA . PHE A 1 113 ? -3.567 -3.642 3.033 1.00 94.88 113 PHE A CA 1
ATOM 913 C C . PHE A 1 113 ? -3.102 -4.844 2.202 1.00 94.88 113 PHE A C 1
ATOM 915 O O . PHE A 1 113 ? -3.924 -5.633 1.744 1.00 94.88 113 PHE A O 1
ATOM 922 N N . PHE A 1 114 ? -1.786 -5.031 2.064 1.00 95.88 114 PHE A N 1
ATOM 923 C CA . PHE A 1 114 ? -1.219 -6.183 1.368 1.00 95.88 114 PHE A CA 1
ATOM 924 C C . PHE A 1 114 ? -1.664 -7.510 1.997 1.00 95.88 114 PHE A C 1
ATOM 926 O O . PHE A 1 114 ? -2.167 -8.385 1.295 1.00 95.88 114 PHE A O 1
ATOM 933 N N . LEU A 1 115 ? -1.503 -7.665 3.311 1.00 95.12 115 LEU A N 1
ATOM 934 C CA . LEU A 1 115 ? -1.791 -8.922 4.008 1.00 95.12 115 LEU A CA 1
ATOM 935 C C . LEU A 1 115 ? -3.293 -9.220 4.071 1.00 95.12 115 LEU A C 1
ATOM 937 O O . LEU A 1 115 ? -3.704 -10.339 3.768 1.00 95.12 115 LEU A O 1
ATOM 941 N N . ARG A 1 116 ? -4.122 -8.209 4.347 1.00 92.31 116 ARG A N 1
ATOM 942 C CA . ARG A 1 116 ? -5.586 -8.333 4.351 1.00 92.31 116 ARG A CA 1
ATOM 943 C C . ARG A 1 116 ? -6.102 -8.824 3.004 1.00 92.31 116 ARG A C 1
ATOM 945 O O . ARG A 1 116 ? -6.851 -9.793 2.948 1.00 92.31 116 ARG A O 1
ATOM 952 N N . ASN A 1 117 ? -5.661 -8.214 1.903 1.00 91.56 117 ASN A N 1
ATOM 953 C CA . ASN A 1 117 ? -6.162 -8.565 0.573 1.00 91.56 117 ASN A CA 1
ATOM 954 C C . ASN A 1 117 ? -5.569 -9.868 0.016 1.00 91.56 117 ASN A C 1
ATOM 956 O O . ASN A 1 117 ? -6.261 -10.575 -0.713 1.00 91.56 117 ASN A O 1
ATOM 960 N N . THR A 1 118 ? -4.309 -10.191 0.329 1.00 92.75 118 THR A N 1
ATOM 961 C CA . THR A 1 118 ? -3.638 -11.371 -0.251 1.00 92.75 118 THR A CA 1
ATOM 962 C C . THR A 1 118 ? -3.750 -12.638 0.591 1.00 92.75 118 THR A C 1
ATOM 964 O O . THR A 1 118 ? -3.584 -13.737 0.056 1.00 92.75 118 THR A O 1
ATOM 967 N N . ARG A 1 119 ? -4.020 -12.507 1.895 1.00 90.81 119 ARG A N 1
ATOM 968 C CA . ARG A 1 119 ? -4.047 -13.625 2.852 1.00 90.81 119 ARG A CA 1
ATOM 969 C C . ARG A 1 119 ? -5.312 -13.691 3.708 1.00 90.81 119 ARG A C 1
ATOM 971 O O . ARG A 1 119 ? -5.469 -14.661 4.439 1.00 90.81 119 ARG A O 1
ATOM 978 N N 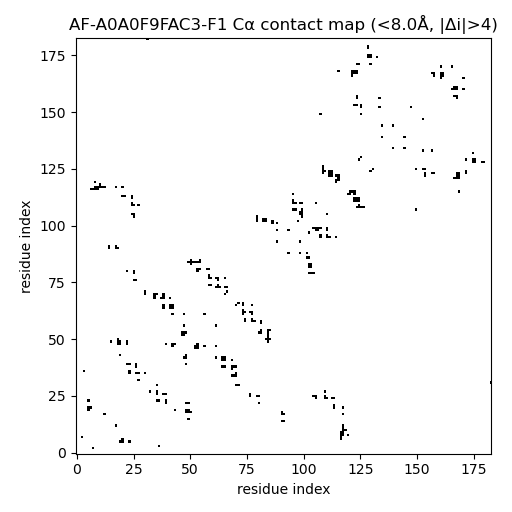. GLY A 1 120 ? -6.213 -12.711 3.608 1.00 87.44 120 GLY A N 1
ATOM 979 C CA . GLY A 1 120 ? -7.439 -12.681 4.412 1.00 87.44 120 GLY A CA 1
ATOM 980 C C . GLY A 1 120 ? -7.181 -12.422 5.896 1.00 87.44 120 GLY A C 1
ATOM 981 O O . GLY A 1 120 ? -7.956 -12.858 6.738 1.00 87.44 120 GLY A O 1
ATOM 982 N N . GLU A 1 121 ? -6.068 -11.764 6.227 1.00 89.69 121 GLU A N 1
ATOM 983 C CA . GLU A 1 121 ? -5.750 -11.393 7.606 1.00 89.69 121 GLU A CA 1
ATOM 984 C C . GLU A 1 121 ? -6.626 -10.207 8.054 1.00 89.69 121 GLU A C 1
ATOM 986 O O . GLU A 1 121 ? -6.811 -9.245 7.307 1.00 89.69 121 GLU A O 1
ATOM 991 N N . GLU A 1 122 ? -7.143 -10.244 9.285 1.00 89.06 122 GLU A N 1
ATOM 992 C CA . GLU A 1 122 ? -8.064 -9.235 9.844 1.00 89.06 122 GLU A CA 1
ATOM 993 C C . GLU A 1 122 ? -7.335 -7.959 10.314 1.00 89.06 122 GLU A C 1
ATOM 995 O O . GLU A 1 122 ? -7.484 -7.496 11.445 1.00 89.06 122 GLU A O 1
ATOM 1000 N N . TYR A 1 123 ? -6.511 -7.377 9.441 1.00 93.00 123 TYR A N 1
ATOM 1001 C CA . TYR A 1 123 ? -5.866 -6.092 9.698 1.00 93.00 123 TYR A CA 1
ATOM 1002 C C . TYR A 1 123 ? -6.723 -4.914 9.250 1.00 93.00 123 TYR A C 1
ATOM 1004 O O . TYR A 1 123 ? -7.276 -4.903 8.147 1.00 93.00 123 TYR A O 1
ATOM 1012 N N . ALA A 1 124 ? -6.741 -3.856 10.065 1.00 91.75 124 ALA A N 1
ATOM 1013 C CA . ALA A 1 124 ? -7.387 -2.610 9.684 1.00 91.75 124 ALA A CA 1
ATOM 1014 C C . ALA A 1 124 ? -6.481 -1.819 8.731 1.00 91.75 124 ALA A C 1
ATOM 1016 O O . ALA A 1 124 ? -5.289 -1.597 8.990 1.00 91.75 124 ALA A O 1
ATOM 1017 N N . VAL A 1 125 ? -7.062 -1.337 7.632 1.00 93.31 125 VAL A N 1
ATOM 1018 C CA . VAL A 1 125 ? -6.394 -0.444 6.682 1.00 93.31 125 VAL A CA 1
ATOM 1019 C C . VAL A 1 125 ? -6.721 1.000 7.064 1.00 93.31 125 VAL A C 1
ATOM 1021 O O . VAL A 1 125 ? -7.680 1.607 6.598 1.00 93.31 125 VAL A O 1
ATOM 1024 N N . LEU A 1 126 ? -5.911 1.566 7.963 1.00 93.44 126 LEU A N 1
ATOM 1025 C CA . LEU A 1 126 ? -6.165 2.890 8.536 1.00 93.44 126 LEU A CA 1
ATOM 1026 C C . LEU A 1 126 ? -5.740 4.021 7.585 1.00 93.44 126 LEU A C 1
ATOM 1028 O O . LEU A 1 126 ? -4.687 4.644 7.750 1.00 93.44 126 LEU A O 1
ATOM 1032 N N . ASP A 1 127 ? -6.544 4.257 6.554 1.00 91.69 127 ASP A N 1
ATOM 1033 C CA . ASP A 1 127 ? -6.420 5.365 5.615 1.00 91.69 127 ASP A CA 1
ATOM 1034 C C . ASP A 1 127 ? -7.074 6.669 6.121 1.00 91.69 127 ASP A C 1
ATOM 1036 O O . ASP A 1 127 ? -7.549 6.784 7.251 1.00 91.69 127 ASP A O 1
ATOM 1040 N N . VAL A 1 128 ? -7.087 7.707 5.281 1.00 90.19 128 VAL A N 1
ATOM 1041 C CA . VAL A 1 128 ? -7.683 9.001 5.652 1.00 90.19 128 VAL A CA 1
ATOM 1042 C C . VAL A 1 128 ? -9.187 8.917 5.931 1.00 90.19 128 VAL A C 1
ATOM 1044 O O . VAL A 1 128 ? -9.694 9.732 6.699 1.00 90.19 128 VAL A O 1
ATOM 1047 N N . HIS A 1 129 ? -9.906 7.973 5.325 1.00 91.50 129 HIS A N 1
ATOM 1048 C CA . HIS A 1 129 ? -11.348 7.819 5.475 1.00 91.50 129 HIS A CA 1
ATOM 1049 C C . HIS A 1 129 ? -11.687 7.093 6.777 1.00 91.50 129 HIS A C 1
ATOM 1051 O O . HIS A 1 129 ? -12.521 7.585 7.540 1.00 91.50 129 HIS A O 1
ATOM 1057 N N . THR A 1 130 ? -10.997 5.990 7.074 1.00 93.31 130 THR A N 1
ATOM 1058 C CA . THR A 1 130 ? -11.172 5.220 8.314 1.00 93.31 130 THR A CA 1
ATOM 1059 C C . THR A 1 130 ? -10.669 5.985 9.535 1.00 93.31 130 THR A C 1
ATOM 1061 O O . THR A 1 130 ? -11.351 6.021 10.558 1.00 93.31 130 THR A O 1
ATOM 1064 N N . LEU A 1 131 ? -9.556 6.720 9.424 1.00 93.19 131 LEU A N 1
ATOM 1065 C CA . LEU A 1 131 ? -9.080 7.608 10.492 1.00 93.19 131 LEU A CA 1
ATOM 1066 C C . LEU A 1 131 ? -10.062 8.750 10.795 1.00 93.19 131 LEU A C 1
ATOM 1068 O O . LEU A 1 131 ? -10.287 9.059 11.965 1.00 93.19 131 LEU A O 1
ATOM 1072 N N . ARG A 1 132 ? -10.659 9.375 9.769 1.00 91.81 132 ARG A N 1
ATOM 1073 C CA . ARG A 1 132 ? -11.705 10.397 9.964 1.00 91.81 132 ARG A CA 1
ATOM 1074 C C . ARG A 1 132 ? -12.947 9.796 10.613 1.00 91.81 132 ARG A C 1
ATOM 1076 O O . ARG A 1 132 ? -13.461 10.373 11.565 1.00 91.81 132 ARG A O 1
ATOM 1083 N N . TRP A 1 133 ? -13.381 8.627 10.142 1.00 94.31 133 TRP A N 1
ATOM 1084 C CA . TRP A 1 133 ? -14.520 7.913 10.715 1.00 94.31 133 TRP A CA 1
ATOM 1085 C C . TRP A 1 133 ? -14.303 7.613 12.203 1.00 94.31 133 TRP A C 1
ATOM 1087 O O . TRP A 1 133 ? -15.133 8.006 13.016 1.00 94.31 133 TRP A O 1
ATOM 1097 N N . LEU A 1 134 ? -13.154 7.041 12.581 1.00 94.25 134 LEU A N 1
ATOM 1098 C CA . LEU A 1 134 ? -12.800 6.768 13.981 1.00 94.25 134 LEU A CA 1
ATOM 1099 C C . LEU A 1 134 ? -12.819 8.035 14.842 1.00 94.25 134 LEU A C 1
ATOM 1101 O O . LEU A 1 134 ? -13.333 8.036 15.961 1.00 94.25 134 LEU A O 1
ATOM 1105 N N . GLN A 1 135 ? -12.258 9.130 14.326 1.00 91.94 135 GLN A N 1
ATOM 1106 C CA . GLN A 1 135 ? -12.229 10.397 15.047 1.00 91.94 135 GLN A CA 1
ATOM 1107 C C . GLN A 1 135 ? -13.641 10.964 15.279 1.00 91.94 135 GLN A C 1
ATOM 1109 O O . GLN A 1 135 ? -13.891 11.568 16.323 1.00 91.94 135 GLN A O 1
ATOM 1114 N N . GLU A 1 136 ? -14.555 10.770 14.328 1.00 91.12 136 GLU A N 1
ATOM 1115 C CA . GLU A 1 136 ? -15.954 11.194 14.427 1.00 91.12 136 GLU A CA 1
ATOM 1116 C C . GLU A 1 136 ? -16.772 10.315 15.379 1.00 91.12 136 GLU A C 1
ATOM 1118 O O . GLU A 1 136 ? -17.539 10.865 16.170 1.00 91.12 136 GLU A O 1
ATOM 1123 N N . GLN A 1 137 ? -16.585 8.987 15.346 1.00 92.75 137 GLN A N 1
ATOM 1124 C CA . GLN A 1 137 ? -17.312 8.055 16.219 1.00 92.75 137 GLN A CA 1
ATOM 1125 C C . GLN A 1 137 ? -17.012 8.312 17.696 1.00 92.75 137 GLN A C 1
ATOM 1127 O O . GLN A 1 137 ? -17.919 8.465 18.511 1.00 92.75 137 GLN A O 1
ATOM 1132 N N . HIS A 1 138 ? -15.729 8.429 18.034 1.00 92.06 138 HIS A N 1
ATOM 1133 C CA . HIS A 1 138 ? -15.291 8.514 19.429 1.00 92.06 138 HIS A CA 1
ATOM 1134 C C . HIS A 1 138 ? -15.127 9.945 19.938 1.00 92.06 138 HIS A C 1
ATOM 1136 O O . HIS A 1 138 ? -14.912 10.163 21.129 1.00 92.06 138 HIS A O 1
ATOM 1142 N N . LYS A 1 139 ? -15.178 10.941 19.040 1.00 88.69 139 LYS A N 1
ATOM 1143 C CA . LYS A 1 139 ? -14.975 12.369 19.347 1.00 88.69 139 LYS A CA 1
ATOM 1144 C C . LYS A 1 139 ? -13.735 12.625 20.217 1.00 88.69 139 LYS A C 1
ATOM 1146 O O . LYS A 1 139 ? -13.740 13.499 21.087 1.00 88.69 139 LYS A O 1
ATOM 1151 N N . PHE A 1 140 ? -12.656 11.871 19.982 1.00 86.25 140 PHE A N 1
ATOM 1152 C CA . PHE A 1 140 ? -11.443 11.953 20.792 1.00 86.25 140 PHE A CA 1
ATOM 1153 C C . PHE A 1 140 ? -10.898 13.391 20.847 1.00 86.25 140 PHE A C 1
ATOM 1155 O O . PHE A 1 140 ? -10.757 14.044 19.803 1.00 86.25 140 PHE A O 1
ATOM 1162 N N . PRO A 1 141 ? -10.482 13.889 22.029 1.00 90.00 141 PRO A N 1
ATOM 1163 C CA . PRO A 1 141 ? -9.772 15.156 22.114 1.00 90.00 141 PRO A CA 1
ATOM 1164 C C . PRO A 1 141 ? -8.530 15.138 21.214 1.00 90.00 141 PRO A C 1
ATOM 1166 O O . PRO A 1 141 ? -7.765 14.171 21.225 1.00 90.00 141 PRO A O 1
ATOM 1169 N N . LYS A 1 142 ? -8.259 16.233 20.487 1.00 88.50 142 LYS A N 1
ATOM 1170 C CA . LYS A 1 142 ? -7.130 16.320 19.529 1.00 88.50 142 LYS A CA 1
ATOM 1171 C C . LYS A 1 142 ? -5.787 15.874 20.127 1.00 88.50 142 LYS A C 1
ATOM 1173 O O . LYS A 1 142 ? -4.958 15.307 19.420 1.00 88.50 142 LYS A O 1
ATOM 1178 N N . LYS A 1 143 ? -5.552 16.139 21.418 1.00 91.25 143 LYS A N 1
ATOM 1179 C CA . LYS A 1 143 ? -4.327 15.738 22.132 1.00 91.25 143 LYS A CA 1
ATOM 1180 C C . LYS A 1 143 ? -4.229 14.221 22.322 1.00 91.25 143 LYS A C 1
ATOM 1182 O O . LYS A 1 143 ? -3.139 13.684 22.168 1.00 91.25 143 LYS A O 1
ATOM 1187 N N . VAL A 1 144 ? -5.341 13.555 22.637 1.00 89.06 144 VAL A N 1
ATOM 1188 C CA . VAL A 1 144 ? -5.410 12.092 22.780 1.00 89.06 144 VAL A CA 1
ATOM 1189 C C . VAL A 1 144 ? -5.224 11.448 21.414 1.00 89.06 144 VAL A C 1
ATOM 1191 O O . VAL A 1 144 ? -4.301 10.661 21.235 1.00 89.06 144 VAL A O 1
ATOM 1194 N N . TRP A 1 145 ? -6.001 11.892 20.420 1.00 91.06 145 TRP A N 1
ATOM 1195 C CA . TRP A 1 145 ? -5.934 11.364 19.058 1.00 91.06 145 TRP A CA 1
ATOM 1196 C C . TRP A 1 145 ? -4.521 11.406 18.473 1.00 91.06 145 TRP A C 1
ATOM 1198 O O . TRP A 1 145 ? -4.081 10.442 17.861 1.00 91.06 145 TRP A O 1
ATOM 1208 N N . ARG A 1 146 ? -3.775 12.498 18.683 1.00 90.31 146 ARG A N 1
ATOM 1209 C CA . ARG A 1 146 ? -2.391 12.634 18.193 1.00 90.31 146 ARG A CA 1
ATOM 1210 C C . ARG A 1 146 ? -1.392 11.698 18.874 1.00 90.31 146 ARG A C 1
ATOM 1212 O O . ARG A 1 146 ? -0.373 11.399 18.268 1.00 90.31 146 ARG A O 1
ATOM 1219 N N . LYS A 1 147 ? -1.659 11.274 20.112 1.00 93.56 147 LYS A N 1
ATOM 1220 C CA . LYS A 1 147 ? -0.776 10.382 20.878 1.00 93.56 147 LYS A CA 1
ATOM 1221 C C . LYS A 1 147 ? -1.028 8.901 20.612 1.00 93.56 147 LYS A C 1
ATOM 1223 O O . LYS A 1 147 ? -0.147 8.104 20.900 1.00 93.56 147 LYS A O 1
ATOM 1228 N N . MET A 1 148 ? -2.197 8.544 20.081 1.00 93.25 148 MET A N 1
ATOM 1229 C CA . MET A 1 148 ? -2.500 7.157 19.733 1.00 93.25 148 MET A CA 1
ATOM 1230 C C . MET A 1 148 ? -1.501 6.637 18.694 1.00 93.25 148 MET A C 1
ATOM 1232 O O . MET A 1 148 ? -1.183 7.323 17.714 1.00 93.25 148 MET A O 1
ATOM 1236 N N . SER A 1 149 ? -1.028 5.414 18.895 1.00 95.25 149 SER A N 1
ATOM 1237 C CA . SER A 1 149 ? -0.231 4.668 17.924 1.00 95.25 149 SER A CA 1
ATOM 1238 C C . SER A 1 149 ? -1.109 4.107 16.795 1.00 95.25 149 SER A C 1
ATOM 1240 O O . SER A 1 149 ? -2.333 4.270 16.794 1.00 95.25 149 SER A O 1
ATOM 1242 N N . TYR A 1 150 ? -0.498 3.479 15.785 1.00 95.00 150 TYR A N 1
ATOM 1243 C CA . TYR A 1 150 ? -1.259 2.741 14.768 1.00 95.00 150 TYR A CA 1
ATOM 1244 C C . TYR A 1 150 ? -2.034 1.581 15.412 1.00 95.00 150 TYR A C 1
ATOM 1246 O O . TYR A 1 150 ? -3.224 1.435 15.159 1.00 95.00 150 TYR A O 1
ATOM 1254 N N . TYR A 1 151 ? -1.382 0.838 16.312 1.00 95.06 151 TYR A N 1
ATOM 1255 C CA . TYR A 1 151 ? -1.972 -0.287 17.041 1.00 95.06 151 TYR A CA 1
ATOM 1256 C C . TYR A 1 151 ? -3.161 0.124 17.912 1.00 95.06 151 TYR A C 1
ATOM 1258 O O . TYR A 1 151 ? -4.175 -0.565 17.912 1.00 95.06 151 TYR A O 1
ATOM 1266 N N . ASP A 1 152 ? -3.086 1.270 18.599 1.00 95.50 152 ASP A N 1
ATOM 1267 C CA . ASP A 1 152 ? -4.208 1.760 19.417 1.00 95.50 152 ASP A CA 1
ATOM 1268 C C . ASP A 1 152 ? -5.446 2.036 18.558 1.00 95.50 152 ASP A C 1
ATOM 1270 O O . ASP A 1 152 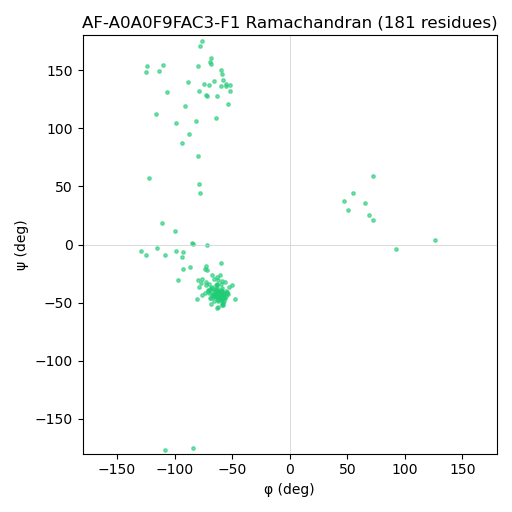? -6.568 1.697 18.933 1.00 95.50 152 ASP A O 1
ATOM 1274 N N . ARG A 1 153 ? -5.244 2.650 17.386 1.00 96.00 153 ARG A N 1
ATOM 1275 C CA . ARG A 1 153 ? -6.334 2.946 16.449 1.00 96.00 153 ARG A CA 1
ATOM 1276 C C . ARG A 1 153 ? -6.872 1.679 15.791 1.00 96.00 153 ARG A C 1
ATOM 1278 O O . ARG A 1 153 ? -8.078 1.571 15.620 1.00 96.00 153 ARG A O 1
ATOM 1285 N N . GLU A 1 154 ? -6.000 0.733 15.450 1.00 95.56 154 GLU A N 1
ATOM 1286 C CA . GLU A 1 154 ? -6.383 -0.559 14.868 1.00 95.56 154 GLU A CA 1
ATOM 1287 C C . GLU A 1 154 ? -7.209 -1.377 15.864 1.00 95.56 154 GLU A C 1
ATOM 1289 O O . GLU A 1 154 ? -8.268 -1.883 15.504 1.00 95.56 154 GLU A O 1
ATOM 1294 N N . LYS A 1 155 ? -6.797 -1.416 17.137 1.00 95.50 155 LYS A N 1
ATOM 1295 C CA . LYS A 1 155 ? -7.563 -2.058 18.209 1.00 95.50 155 LYS A CA 1
ATOM 1296 C C . LYS A 1 155 ? -8.944 -1.426 18.373 1.00 95.50 155 LYS A C 1
ATOM 1298 O O . LYS A 1 155 ? -9.927 -2.152 18.460 1.00 95.50 155 LYS A O 1
ATOM 1303 N N . GLN A 1 156 ? -9.024 -0.094 18.393 1.00 96.25 156 GLN A N 1
ATOM 1304 C CA . GLN A 1 156 ? -10.313 0.593 18.490 1.00 96.25 156 GLN A CA 1
ATOM 1305 C C . GLN A 1 156 ? -11.215 0.264 17.295 1.00 96.25 156 GLN A C 1
ATOM 1307 O O . GLN A 1 156 ? -12.387 -0.042 17.480 1.00 96.25 156 GLN A O 1
ATOM 1312 N N . PHE A 1 157 ? -10.659 0.267 16.083 1.00 96.75 157 PHE A N 1
ATOM 1313 C CA . PHE A 1 157 ? -11.399 -0.078 14.874 1.00 96.75 157 PHE A CA 1
ATOM 1314 C C . PHE A 1 157 ? -11.934 -1.513 14.903 1.00 96.75 157 PHE A C 1
ATOM 1316 O O . PHE A 1 157 ? -13.081 -1.743 14.533 1.00 96.75 157 PHE A O 1
ATOM 1323 N N . ALA A 1 158 ? -11.128 -2.470 15.369 1.00 95.75 158 ALA A N 1
ATOM 1324 C CA . ALA A 1 158 ? -11.550 -3.860 15.509 1.00 95.75 158 ALA A CA 1
ATOM 1325 C C . ALA A 1 158 ? -12.694 -4.018 16.524 1.00 95.75 158 ALA A C 1
ATOM 1327 O O . ALA A 1 158 ? -13.661 -4.719 16.242 1.00 95.75 158 ALA A O 1
ATOM 1328 N N . MET A 1 159 ? -12.627 -3.311 17.658 1.00 96.31 159 MET A N 1
ATOM 1329 C CA . MET A 1 159 ? -13.719 -3.283 18.640 1.00 96.31 159 MET A CA 1
ATOM 1330 C C . MET A 1 159 ? -15.003 -2.689 18.049 1.00 96.31 159 MET A C 1
ATOM 1332 O O . MET A 1 159 ? -16.093 -3.195 18.309 1.00 96.31 159 MET A O 1
ATOM 1336 N N . ASP A 1 160 ? -14.888 -1.636 17.236 1.00 96.62 160 ASP A N 1
ATOM 1337 C CA . ASP A 1 160 ? -16.050 -1.035 16.583 1.00 96.62 160 ASP A CA 1
ATOM 1338 C C . ASP A 1 160 ? -16.654 -1.978 15.523 1.00 96.62 160 ASP A C 1
ATOM 1340 O O . ASP A 1 160 ? -17.876 -2.061 15.398 1.00 96.62 160 ASP A O 1
ATOM 1344 N N . ALA A 1 161 ? -15.823 -2.717 14.778 1.00 96.44 161 ALA A N 1
ATOM 1345 C CA . ALA A 1 161 ? -16.281 -3.732 13.827 1.00 96.44 161 ALA A CA 1
ATOM 1346 C C . ALA A 1 161 ? -17.044 -4.861 14.532 1.00 96.44 161 ALA A C 1
ATOM 1348 O O . ALA A 1 161 ? -18.163 -5.186 14.131 1.00 96.44 161 ALA A O 1
ATOM 1349 N N . GLU A 1 162 ? -16.487 -5.382 15.628 1.00 96.56 162 GLU A N 1
ATOM 1350 C CA . GLU A 1 162 ? -17.117 -6.411 16.457 1.00 96.56 162 GLU A CA 1
ATOM 1351 C C . GLU A 1 162 ? -18.467 -5.940 17.016 1.00 96.56 162 GLU A C 1
ATOM 1353 O O . GLU A 1 162 ? -19.472 -6.635 16.869 1.00 96.56 162 GLU A O 1
ATOM 1358 N N . PHE A 1 163 ? -18.525 -4.728 17.579 1.00 96.88 163 PHE A N 1
ATOM 1359 C CA . PHE A 1 163 ? -19.766 -4.143 18.097 1.00 96.88 163 PHE A CA 1
ATOM 1360 C C . PHE A 1 163 ? -20.853 -4.003 17.018 1.00 96.88 163 PHE A C 1
ATOM 1362 O O . PHE A 1 163 ? -22.041 -4.156 17.302 1.00 96.88 163 PHE A O 1
ATOM 1369 N N . LEU A 1 164 ? -20.455 -3.733 15.773 1.00 96.44 164 LEU A N 1
ATOM 1370 C CA . LEU A 1 164 ? -21.354 -3.625 14.623 1.00 96.44 164 LEU A CA 1
ATOM 1371 C C . LEU A 1 164 ? -21.671 -4.978 13.962 1.00 96.44 164 LEU A C 1
ATOM 1373 O O . LEU A 1 164 ? -22.400 -4.998 12.967 1.00 96.44 164 LEU A O 1
ATOM 1377 N N . GLY A 1 165 ? -21.137 -6.089 14.483 1.00 96.56 165 GLY A N 1
ATOM 1378 C CA . GLY A 1 165 ? -21.327 -7.429 13.930 1.00 96.56 165 GLY A CA 1
ATOM 1379 C C . GLY A 1 165 ? -20.708 -7.606 12.540 1.00 96.56 165 GLY A C 1
ATOM 1380 O O . GLY A 1 165 ? -21.301 -8.277 11.697 1.00 96.56 165 GLY A O 1
ATOM 1381 N N . LYS A 1 166 ? -19.563 -6.965 12.279 1.00 95.12 166 LYS A N 1
ATOM 1382 C CA . LYS A 1 166 ? -18.848 -6.978 10.991 1.00 95.12 166 LYS A CA 1
ATOM 1383 C C . LYS A 1 166 ? -17.416 -7.465 11.170 1.00 95.12 166 LYS A C 1
ATOM 1385 O O . LYS A 1 166 ? -16.813 -7.252 12.221 1.00 95.12 166 LYS A O 1
ATOM 1390 N N . SER A 1 167 ? -16.835 -8.037 10.119 1.00 93.50 167 SER A N 1
ATOM 1391 C CA . SER A 1 167 ? -15.380 -8.197 10.056 1.00 93.50 167 SER A CA 1
ATOM 1392 C C . SER A 1 167 ? -14.683 -6.839 9.917 1.00 93.50 167 SER A C 1
ATOM 1394 O O . SER A 1 167 ? -15.283 -5.842 9.487 1.00 93.50 167 SER A O 1
ATOM 1396 N N . VAL A 1 168 ? -13.388 -6.790 10.238 1.00 93.75 168 VAL A N 1
ATOM 1397 C CA . VAL A 1 168 ? -12.573 -5.578 10.065 1.00 93.75 168 VAL A CA 1
ATOM 1398 C C . VAL A 1 168 ? -12.588 -5.151 8.597 1.00 93.75 168 VAL A C 1
ATOM 1400 O O . VAL A 1 168 ? -12.725 -3.968 8.278 1.00 93.75 168 VAL A O 1
ATOM 1403 N N . MET A 1 169 ? -12.508 -6.126 7.690 1.00 90.56 169 MET A N 1
ATOM 1404 C CA . MET A 1 169 ? -12.566 -5.889 6.253 1.00 90.56 169 MET A CA 1
ATOM 1405 C C . MET A 1 169 ? -13.914 -5.325 5.793 1.00 90.56 169 MET A C 1
ATOM 1407 O O . MET A 1 169 ? -13.937 -4.406 4.973 1.00 90.56 169 MET A O 1
ATOM 1411 N N . GLU A 1 170 ? -15.025 -5.863 6.291 1.00 92.06 170 GLU A N 1
ATOM 1412 C CA . GLU A 1 170 ? -16.367 -5.409 5.922 1.00 92.06 170 GLU A CA 1
ATOM 1413 C C . GLU A 1 170 ? -16.612 -3.965 6.356 1.00 92.06 170 GLU A C 1
ATOM 1415 O O . GLU A 1 170 ? -17.122 -3.165 5.565 1.00 92.06 170 GLU A O 1
ATOM 1420 N N . LEU A 1 171 ? -16.222 -3.614 7.586 1.00 95.06 171 LEU A N 1
ATOM 1421 C CA . LEU A 1 171 ? -16.348 -2.246 8.081 1.00 95.06 171 LEU A CA 1
ATOM 1422 C C . LEU A 1 171 ? -15.463 -1.276 7.280 1.00 95.06 171 LEU A C 1
ATOM 1424 O O . LEU A 1 171 ? -15.931 -0.213 6.875 1.00 95.06 171 LEU A O 1
ATOM 1428 N N . ASP A 1 172 ? -14.211 -1.649 7.005 1.00 92.44 172 ASP A N 1
ATOM 1429 C CA . ASP A 1 172 ? -13.273 -0.849 6.207 1.00 92.44 172 ASP A CA 1
ATOM 1430 C C . ASP A 1 172 ? -13.815 -0.566 4.798 1.00 92.44 172 ASP A C 1
ATOM 1432 O O . ASP A 1 172 ? -13.909 0.591 4.379 1.00 92.44 172 ASP A O 1
ATOM 1436 N N . LEU A 1 173 ? -14.263 -1.609 4.090 1.00 89.31 173 LEU A N 1
ATOM 1437 C CA . LEU A 1 173 ? -14.833 -1.474 2.750 1.00 89.31 173 LEU A CA 1
ATOM 1438 C C . LEU A 1 173 ? -16.111 -0.635 2.745 1.00 89.31 173 LEU A C 1
ATOM 1440 O O . LEU A 1 173 ? -16.332 0.124 1.797 1.00 89.31 173 LEU A O 1
ATOM 1444 N N . GLN A 1 174 ? -16.954 -0.756 3.772 1.00 92.50 174 GLN A N 1
ATOM 1445 C CA . GLN A 1 174 ? -18.135 0.089 3.905 1.00 92.50 174 GLN A CA 1
ATOM 1446 C C . GLN A 1 174 ? -17.731 1.560 4.056 1.00 92.50 174 GLN A C 1
ATOM 1448 O O . GLN A 1 174 ? -18.156 2.393 3.257 1.00 92.50 174 GLN A O 1
ATOM 1453 N N . ILE A 1 175 ? -16.864 1.879 5.024 1.00 92.81 175 ILE A N 1
ATOM 1454 C CA . ILE A 1 175 ? -16.424 3.256 5.289 1.00 92.81 175 ILE A CA 1
ATOM 1455 C C . ILE A 1 175 ? -15.772 3.865 4.049 1.00 92.81 175 ILE A C 1
ATOM 1457 O O . ILE A 1 175 ? -16.058 5.011 3.695 1.00 92.81 175 ILE A O 1
ATOM 1461 N N . TRP A 1 176 ? -14.909 3.108 3.373 1.00 89.19 176 TRP A N 1
ATOM 1462 C CA . TRP A 1 176 ? -14.262 3.563 2.152 1.00 89.19 176 TRP A CA 1
ATOM 1463 C C . TRP A 1 176 ? -15.279 3.844 1.041 1.00 89.19 176 TRP A C 1
ATOM 1465 O O . TRP A 1 176 ? -15.211 4.892 0.398 1.00 89.19 176 TRP A O 1
ATOM 1475 N N . ASN A 1 177 ? -16.260 2.960 0.831 1.00 87.75 177 ASN A N 1
ATOM 1476 C CA . ASN A 1 177 ? -17.305 3.174 -0.171 1.00 87.75 177 ASN A CA 1
ATOM 1477 C C . ASN A 1 177 ? -18.162 4.409 0.123 1.00 87.75 177 ASN A C 1
ATOM 1479 O O . ASN A 1 177 ? -18.434 5.171 -0.807 1.00 87.75 177 ASN A O 1
ATOM 1483 N N . ASP A 1 178 ? -18.517 4.621 1.388 1.00 87.62 178 ASP A N 1
ATOM 1484 C CA . ASP A 1 178 ? -19.352 5.740 1.826 1.00 87.62 178 ASP A CA 1
ATOM 1485 C C . ASP A 1 178 ? -18.611 7.083 1.719 1.00 87.62 178 ASP A C 1
ATOM 1487 O O . ASP A 1 178 ? -19.214 8.112 1.422 1.00 87.62 178 ASP A O 1
ATOM 1491 N N . ARG A 1 179 ? -17.290 7.091 1.951 1.00 84.81 179 ARG A N 1
ATOM 1492 C CA . ARG A 1 179 ? -16.503 8.328 2.130 1.00 84.81 179 ARG A CA 1
ATOM 1493 C C . ARG A 1 179 ? -15.562 8.681 0.984 1.00 84.81 179 ARG A C 1
ATOM 1495 O O . ARG A 1 179 ? -14.988 9.770 1.004 1.00 84.81 179 ARG A O 1
ATOM 1502 N N . ARG A 1 180 ? -15.360 7.797 0.004 1.00 76.25 180 ARG A N 1
ATOM 1503 C CA . ARG A 1 180 ? -14.514 8.087 -1.171 1.00 76.25 180 ARG A CA 1
ATOM 1504 C C . ARG A 1 180 ? -15.147 9.087 -2.141 1.00 76.25 180 ARG A C 1
ATOM 1506 O O . ARG A 1 180 ? -14.434 9.692 -2.934 1.00 76.25 180 ARG A O 1
ATOM 1513 N N . VAL A 1 181 ? -16.472 9.242 -2.109 1.00 55.38 181 VAL A N 1
ATOM 1514 C CA . VAL A 1 181 ? -17.204 10.195 -2.952 1.00 55.38 181 VAL A CA 1
ATOM 1515 C C . VAL A 1 181 ? -17.113 11.575 -2.297 1.00 55.38 181 VAL A C 1
ATOM 1517 O O . VAL A 1 181 ? -17.735 11.808 -1.268 1.00 55.38 181 VAL A O 1
ATOM 1520 N N . GLY A 1 182 ? -16.306 12.474 -2.868 1.00 52.47 182 GLY A N 1
ATOM 1521 C CA . GLY A 1 182 ? -16.110 13.839 -2.352 1.00 52.47 182 GLY A CA 1
ATOM 1522 C C . GLY A 1 182 ? -14.656 14.260 -2.095 1.00 52.47 182 GLY A C 1
ATOM 1523 O O . GLY A 1 182 ? -14.443 15.367 -1.605 1.00 52.47 182 GLY A O 1
ATOM 1524 N N . ASN A 1 183 ? -13.675 13.410 -2.424 1.00 42.50 183 ASN A N 1
ATOM 1525 C CA . ASN A 1 183 ? -12.257 13.779 -2.553 1.00 42.50 183 ASN A CA 1
ATOM 1526 C C . ASN A 1 183 ? -11.848 13.873 -4.027 1.00 42.50 183 ASN A C 1
ATOM 1528 O O . ASN A 1 183 ? -12.328 13.031 -4.821 1.00 42.50 183 ASN A O 1
#

pLDDT: mean 93.03, std 8.38, range [42.5, 98.75]

Radius of gyration: 16.74 Å; Cα contacts (8 Å, |Δi|>4): 212; chains: 1; bounding box: 37×35×43 Å

Mean predicted aligned error: 3.81 Å